Protein AF-A0A9N8YLQ2-F1 (afdb_monomer)

Secondary structure (DSSP, 8-state):
--HHHHHHSTT--TT----TT-THHHHHHHHIIIIIHHHHHHHHTT--TT-HHHHHHHHHHHHHHHHHSTTGGGSHHHHHHHHHHHHHHHHHHHT----HHHHSS-TT-HHHHHHHHHHHHHHHHHHHHHHTTTTTS-HHHHHHHHHHHIIIIIHHHHTT--TT-HHHHHHHHHHS-GGGS-HHHHHHHHHHHHT-

Radius of gyration: 21.97 Å; Cα contacts (8 Å, |Δi|>4): 158; chains: 1; bounding box: 58×31×60 Å

Mean predicted aligned error: 7.55 Å

Organism: NCBI:txid144530

InterPro domains:
  IPR012890 Intron Large complex component GCFC2-like [PTHR12214] (1-183)

Nearest PDB structures (foldseek):
  8ro1-assembly1_PX  TM=7.534E-01  e=2.253E-04  Caenorhabditis elegans
  8ro0-assembly1_PX  TM=7.273E-01  e=6.002E-03  Caenorhabditis elegans
  6xns-assembly2_F  TM=3.510E-01  e=3.509E-01  synthetic construct
  8qcb-assembly1_B  TM=2.416E-01  e=6.459E+00  Saccharomyces cerevisiae
  8qca-assembly1_B  TM=2.128E-01  e=5.368E+00  Saccharomyces cerevisiae

pLDDT: mean 84.47, std 12.08, range [47.19, 96.38]

Solvent-accessible surface area (backbone atoms only — not comparable to full-atom values): 11257 Å² total; per-residue (Å²): 133,69,63,64,55,59,59,70,52,58,88,68,58,94,85,66,79,80,58,88,84,46,67,70,78,51,43,59,14,52,44,35,60,70,48,49,43,57,52,48,34,60,47,28,75,73,59,53,67,78,37,62,69,56,45,52,51,50,50,56,50,49,56,52,46,40,76,42,29,79,54,32,78,80,25,68,69,46,47,53,33,50,46,40,41,50,53,41,54,50,52,55,59,69,66,57,75,59,65,61,76,77,61,66,77,49,83,83,44,70,69,49,54,51,52,51,52,52,52,46,53,52,50,52,48,28,54,60,41,56,61,69,40,63,89,74,47,60,68,69,60,52,29,52,54,48,43,48,46,40,64,59,43,51,48,59,67,51,72,67,69,58,102,69,41,32,62,55,30,44,53,48,61,75,69,48,62,74,92,53,42,56,70,71,56,50,54,54,39,53,37,35,42,77,71,98

Foldseek 3Di:
DLVLVVVLCPPVDPPDDPDPPDCVNCVQQVCLLVPVLVVLLVCLQVQDLLDLVSLLVNLVVLVSSLVRHPCHCVDPSNVSSLVSNLVSLVVVLVPPADPLPPLLPPPPDPVSVVVLVVQLVSLLSSLLSLVSCCVPDDLVSSLVSNQSSQPRPNLSSLVSDDPPSLVVLVSSPVRDPPVSYDPVSVVSSVCSNVPD

Structure (mmCIF, N/CA/C/O backbone):
data_AF-A0A9N8YLQ2-F1
#
_entry.id   AF-A0A9N8YLQ2-F1
#
loop_
_atom_site.group_PDB
_atom_site.id
_atom_site.type_symbol
_atom_site.label_atom_id
_atom_site.label_alt_id
_atom_site.label_comp_id
_atom_site.label_asym_id
_atom_site.label_entity_id
_atom_site.label_seq_id
_atom_site.pdbx_PDB_ins_code
_atom_site.Cartn_x
_atom_site.Cartn_y
_atom_site.Cartn_z
_atom_site.occupancy
_atom_site.B_iso_or_equiv
_atom_site.auth_seq_id
_atom_site.auth_comp_id
_atom_site.auth_asym_id
_atom_site.auth_atom_id
_atom_site.pdbx_PDB_model_num
ATOM 1 N N . MET A 1 1 ? -8.383 -16.016 9.735 1.00 77.25 1 MET A N 1
ATOM 2 C CA . MET A 1 1 ? -8.993 -16.167 11.076 1.00 77.25 1 MET A CA 1
ATOM 3 C C . MET A 1 1 ? -9.543 -14.812 11.503 1.00 77.25 1 MET A C 1
ATOM 5 O O . MET A 1 1 ? -8.787 -13.852 11.454 1.00 77.25 1 MET A O 1
ATOM 9 N N . LYS A 1 2 ? -10.832 -14.707 11.858 1.00 84.25 2 LYS A N 1
ATOM 10 C CA . LYS A 1 2 ? -11.453 -13.455 12.332 1.00 84.25 2 LYS A CA 1
ATOM 11 C C . LYS A 1 2 ? -11.382 -13.395 13.861 1.00 84.25 2 LYS A C 1
ATOM 13 O O . LYS A 1 2 ? -12.329 -13.752 14.547 1.00 84.25 2 LYS A O 1
ATOM 18 N N . TRP A 1 3 ? -10.221 -13.008 14.383 1.00 88.56 3 TRP A N 1
ATOM 19 C CA . TRP A 1 3 ? -9.928 -13.044 15.822 1.00 88.56 3 TRP A CA 1
ATOM 20 C C . TRP A 1 3 ? -10.919 -12.222 16.662 1.00 88.56 3 TRP A C 1
ATOM 22 O O . TRP A 1 3 ? -11.273 -12.641 17.756 1.00 88.56 3 TRP A O 1
ATOM 32 N N . TYR A 1 4 ? -11.406 -11.096 16.136 1.00 85.44 4 TYR A N 1
ATOM 33 C CA . TYR A 1 4 ? -12.337 -10.217 16.843 1.00 85.44 4 TYR A CA 1
ATOM 34 C C . TYR A 1 4 ? -13.704 -10.869 17.078 1.00 85.44 4 TYR A C 1
ATOM 36 O O . TYR A 1 4 ? -14.307 -10.619 18.109 1.00 85.44 4 TYR A O 1
ATOM 44 N N . GLN A 1 5 ? -14.167 -11.734 16.165 1.00 85.31 5 GLN A N 1
ATOM 45 C CA . GLN A 1 5 ? -15.414 -12.483 16.356 1.00 85.31 5 GLN A CA 1
ATOM 46 C C . GLN A 1 5 ? -15.246 -13.494 17.485 1.00 85.31 5 GLN A C 1
ATOM 48 O O . GLN A 1 5 ? -16.016 -13.494 18.426 1.00 85.31 5 GLN A O 1
ATOM 53 N N . ILE A 1 6 ? -14.147 -14.253 17.460 1.00 86.62 6 ILE A N 1
ATOM 54 C CA . ILE A 1 6 ? -13.838 -15.243 18.500 1.00 86.62 6 ILE A CA 1
ATOM 55 C C . ILE A 1 6 ? -13.751 -14.590 19.886 1.00 86.62 6 ILE A C 1
ATOM 57 O O . ILE A 1 6 ? -14.207 -15.175 20.859 1.00 86.62 6 ILE A O 1
ATOM 61 N N . LEU A 1 7 ? -13.165 -13.391 19.983 1.00 85.25 7 LEU A N 1
ATOM 62 C CA . LEU A 1 7 ? -13.114 -12.647 21.244 1.00 85.25 7 LEU A CA 1
ATOM 63 C C . LEU A 1 7 ? -14.470 -12.058 21.643 1.00 85.25 7 LEU A C 1
ATOM 65 O O . LEU A 1 7 ? -14.762 -12.017 22.829 1.00 85.25 7 LEU A O 1
ATOM 69 N N . SER A 1 8 ? -15.275 -11.608 20.680 1.00 81.62 8 SER A N 1
ATOM 70 C CA . SER A 1 8 ? -16.626 -11.098 20.941 1.00 81.62 8 SER A CA 1
ATOM 71 C C . SER A 1 8 ? -17.583 -12.197 21.402 1.00 81.62 8 SER A C 1
ATOM 73 O O . SER A 1 8 ? -18.479 -11.926 22.190 1.00 81.62 8 SER A O 1
ATOM 75 N N . ASP A 1 9 ? -17.392 -13.421 20.914 1.00 80.50 9 ASP A N 1
ATOM 76 C CA . ASP A 1 9 ? -18.214 -14.585 21.252 1.00 80.50 9 ASP A CA 1
ATOM 77 C C . ASP A 1 9 ? -17.707 -15.288 22.529 1.00 80.50 9 ASP A C 1
ATOM 79 O O . ASP A 1 9 ? -18.333 -16.216 23.042 1.00 80.50 9 ASP A O 1
ATOM 83 N N . TYR A 1 10 ? -16.549 -14.873 23.055 1.00 80.94 10 TYR A N 1
ATOM 84 C CA . TYR A 1 10 ? -15.935 -15.499 24.218 1.00 80.94 10 TYR A CA 1
ATOM 85 C C . TYR A 1 10 ? -16.754 -15.224 25.483 1.00 80.94 10 TYR A C 1
ATOM 87 O O . TYR A 1 10 ? -16.904 -14.082 25.903 1.00 80.94 10 TYR A O 1
ATOM 95 N N . GLY A 1 11 ? -17.249 -16.287 26.120 1.00 70.12 11 GLY A N 1
ATOM 96 C CA . GLY A 1 11 ? -18.059 -16.189 27.339 1.00 70.12 11 GLY A CA 1
ATOM 97 C C . GLY A 1 11 ? -19.556 -15.977 27.090 1.00 70.12 11 GLY A C 1
ATOM 98 O O . GLY A 1 11 ? -20.330 -16.039 28.043 1.00 70.12 11 GLY A O 1
ATOM 99 N N . VAL A 1 12 ? -19.984 -15.817 25.832 1.00 70.38 12 VAL A N 1
ATOM 100 C CA . VAL A 1 12 ? -21.406 -15.763 25.469 1.00 70.38 12 VAL A CA 1
ATOM 101 C C . VAL A 1 12 ? -21.974 -17.184 25.520 1.00 70.38 12 VAL A C 1
ATOM 103 O O . VAL A 1 12 ? -21.734 -18.000 24.633 1.00 70.38 12 VAL A O 1
ATOM 106 N N . THR A 1 13 ? -22.707 -17.504 26.588 1.00 61.94 13 THR A N 1
ATOM 107 C CA . THR A 1 13 ? -23.428 -18.783 26.702 1.00 61.94 13 THR A CA 1
ATOM 108 C C . THR A 1 13 ? -24.811 -18.618 26.068 1.00 61.94 13 THR A C 1
ATOM 110 O O . THR A 1 13 ? -25.469 -17.601 26.294 1.00 61.94 13 THR A O 1
ATOM 113 N N . GLU A 1 14 ? -25.238 -19.581 25.245 1.00 59.25 14 GLU A N 1
ATOM 114 C CA . GLU A 1 14 ? -26.491 -19.520 24.478 1.00 59.25 14 GLU A CA 1
ATOM 115 C C . GLU A 1 14 ? -27.679 -19.052 25.354 1.00 59.25 14 GLU A C 1
ATOM 117 O O . GLU A 1 14 ? -27.962 -19.643 26.394 1.00 59.25 14 GLU A O 1
ATOM 122 N N . MET A 1 15 ? -28.371 -17.990 24.905 1.00 52.66 15 MET A N 1
ATOM 123 C CA . MET A 1 15 ? -29.603 -17.381 25.462 1.00 52.66 15 MET A CA 1
ATOM 124 C C . MET A 1 15 ? -29.490 -16.311 26.566 1.00 52.66 15 MET A C 1
ATOM 126 O O . MET A 1 15 ? -30.533 -15.847 27.033 1.00 52.66 15 MET A O 1
ATOM 130 N N . GLN A 1 16 ? -28.308 -15.815 26.944 1.00 58.00 16 GLN A N 1
ATOM 131 C CA . GLN A 1 16 ? -28.265 -14.561 27.716 1.00 58.00 16 GLN A CA 1
ATOM 132 C C . GLN A 1 16 ? -28.588 -13.375 26.797 1.00 58.00 16 GLN A C 1
ATOM 134 O O . GLN A 1 16 ? -27.941 -13.182 25.768 1.00 58.00 16 GLN A O 1
ATOM 139 N N . GLN A 1 17 ? -29.633 -12.608 27.135 1.00 59.75 17 GLN A N 1
ATOM 140 C CA . GLN A 1 17 ? -29.915 -11.338 26.468 1.00 59.75 17 GLN A CA 1
ATOM 141 C C . GLN A 1 17 ? -28.665 -10.468 26.592 1.00 59.75 17 GLN A C 1
ATOM 143 O O . GLN A 1 17 ? -28.271 -10.130 27.703 1.00 59.75 17 GLN A O 1
ATOM 148 N N . ILE A 1 18 ? -28.031 -10.160 25.459 1.00 64.88 18 ILE A N 1
ATOM 149 C CA . ILE A 1 18 ? -26.930 -9.201 25.404 1.00 64.88 18 ILE A CA 1
ATOM 150 C C . ILE A 1 18 ? -27.489 -7.879 25.933 1.00 64.88 18 ILE A C 1
ATOM 152 O O . ILE A 1 18 ? -28.331 -7.255 25.280 1.00 64.88 18 ILE A O 1
ATOM 156 N N . ASP A 1 19 ? -27.069 -7.495 27.135 1.00 69.12 19 ASP A N 1
ATOM 157 C CA . ASP A 1 19 ? -27.426 -6.208 27.708 1.00 69.12 19 ASP A CA 1
ATOM 158 C C . ASP A 1 19 ? -26.654 -5.130 26.950 1.00 69.12 19 ASP A C 1
ATOM 160 O O . ASP A 1 19 ? -25.439 -5.028 27.064 1.00 69.12 19 ASP A O 1
ATOM 164 N N . ASN A 1 20 ? -27.348 -4.338 26.133 1.00 69.56 20 ASN A N 1
ATOM 165 C CA . ASN A 1 20 ? -26.713 -3.290 25.330 1.00 69.56 20 ASN A CA 1
ATOM 166 C C . ASN A 1 20 ? -26.084 -2.172 26.182 1.00 69.56 20 ASN A C 1
ATOM 168 O O . ASN A 1 20 ? -25.350 -1.346 25.627 1.00 69.56 20 ASN A O 1
ATOM 172 N N . ASP A 1 21 ? -26.376 -2.132 27.485 1.00 69.94 21 ASP A N 1
ATOM 173 C CA . ASP A 1 21 ? -25.750 -1.218 28.442 1.00 69.94 21 ASP A CA 1
ATOM 174 C C . ASP A 1 21 ? -24.503 -1.817 29.118 1.00 69.94 21 ASP A C 1
ATOM 176 O O . ASP A 1 21 ? -23.812 -1.119 29.862 1.00 69.94 21 ASP A O 1
ATOM 180 N N . ASP A 1 22 ? -24.158 -3.074 28.812 1.00 75.56 22 ASP A N 1
ATOM 181 C CA . ASP A 1 22 ? -22.916 -3.690 29.264 1.00 75.56 22 ASP A CA 1
ATOM 182 C C . ASP A 1 22 ? -21.703 -3.025 28.591 1.00 75.56 22 ASP A C 1
ATOM 184 O O . ASP A 1 22 ? -21.531 -2.998 27.363 1.00 75.56 22 ASP A O 1
ATOM 188 N N . ASP A 1 23 ? -20.824 -2.477 29.425 1.00 76.38 23 ASP A N 1
ATOM 189 C CA . ASP A 1 23 ? -19.597 -1.817 29.003 1.00 76.38 23 ASP A CA 1
ATOM 190 C C . ASP A 1 23 ? -18.611 -2.786 28.321 1.00 76.38 23 ASP A C 1
ATOM 192 O O . ASP A 1 23 ? -17.770 -2.337 27.520 1.00 76.38 23 ASP A O 1
ATOM 196 N N . ASP A 1 24 ? -18.740 -4.094 28.575 1.00 77.69 24 ASP A N 1
ATOM 197 C CA . ASP A 1 24 ? -17.907 -5.144 27.983 1.00 77.69 24 ASP A CA 1
ATOM 198 C C . ASP A 1 24 ? -18.107 -5.256 26.464 1.00 77.69 24 ASP A C 1
ATOM 200 O O . ASP A 1 24 ? -17.140 -5.478 25.728 1.00 77.69 24 ASP A O 1
ATOM 204 N N . ILE A 1 25 ? -19.300 -4.940 25.944 1.00 77.00 25 ILE A N 1
ATOM 205 C CA . ILE A 1 25 ? -19.571 -4.896 24.491 1.00 77.00 25 ILE A CA 1
ATOM 206 C C . ILE A 1 25 ? -18.671 -3.863 23.799 1.00 77.00 25 ILE A C 1
ATOM 208 O O . ILE A 1 25 ? -18.229 -4.036 22.659 1.00 77.00 25 ILE A O 1
ATOM 212 N N . ARG A 1 26 ? -18.352 -2.768 24.498 1.00 80.50 26 ARG A N 1
ATOM 213 C CA . ARG A 1 26 ? -17.495 -1.690 23.982 1.00 80.50 26 ARG A CA 1
ATOM 214 C C . ARG A 1 26 ? -16.014 -1.935 24.267 1.00 80.50 26 ARG A C 1
ATOM 216 O O . ARG A 1 26 ? -15.173 -1.223 23.709 1.00 80.50 26 ARG A O 1
ATOM 223 N N . LEU A 1 27 ? -15.670 -2.900 25.122 1.00 85.38 27 LEU A N 1
ATOM 224 C CA . LEU A 1 27 ? -14.295 -3.156 25.549 1.00 85.38 27 LEU A CA 1
ATOM 225 C C . LEU A 1 27 ? -13.395 -3.526 24.368 1.00 85.38 27 LEU A C 1
ATOM 227 O O . LEU A 1 27 ? -12.315 -2.951 24.226 1.00 85.38 27 LEU A O 1
ATOM 231 N N . LEU A 1 28 ? -13.848 -4.427 23.491 1.00 87.31 28 LEU A N 1
ATOM 232 C CA . LEU A 1 28 ? -13.064 -4.885 22.341 1.00 87.31 28 LEU A CA 1
ATOM 233 C C . LEU A 1 28 ? -12.686 -3.725 21.410 1.00 87.31 28 LEU A C 1
ATOM 235 O O . LEU A 1 28 ? -11.511 -3.552 21.083 1.00 87.31 28 LEU A O 1
ATOM 239 N N . GLY A 1 29 ? -13.654 -2.879 21.054 1.00 87.44 29 GLY A N 1
ATOM 240 C CA . GLY A 1 29 ? -13.398 -1.704 20.222 1.00 87.44 29 GLY A CA 1
ATOM 241 C C . GLY A 1 29 ? -12.510 -0.667 20.917 1.00 87.44 29 GLY A C 1
ATOM 242 O O . GLY A 1 29 ? -11.559 -0.169 20.311 1.00 87.44 29 GLY A O 1
ATOM 243 N N . LYS A 1 30 ? -12.699 -0.433 22.228 1.00 88.00 30 LYS A N 1
ATOM 244 C CA . LYS A 1 30 ? -11.799 0.415 23.037 1.00 88.00 30 LYS A CA 1
ATOM 245 C C . LYS A 1 30 ? -10.359 -0.129 23.046 1.00 88.00 30 LYS A C 1
ATOM 247 O O . LYS A 1 30 ? -9.419 0.667 22.980 1.00 88.00 30 LYS A O 1
ATOM 252 N N . LEU A 1 31 ? -10.163 -1.448 23.130 1.00 89.56 31 LEU A N 1
ATOM 253 C CA . LEU A 1 31 ? -8.844 -2.099 23.099 1.00 89.56 31 LEU A CA 1
ATOM 254 C C . LEU A 1 31 ? -8.187 -1.984 21.721 1.00 89.56 31 LEU A C 1
ATOM 256 O O . LEU A 1 31 ? -7.002 -1.648 21.634 1.00 89.56 31 LEU A O 1
ATOM 260 N N . VAL A 1 32 ? -8.950 -2.209 20.649 1.00 91.06 32 VAL A N 1
ATOM 261 C CA . VAL A 1 32 ? -8.485 -2.000 19.271 1.00 91.06 32 VAL A CA 1
ATOM 262 C C . VAL A 1 32 ? -7.980 -0.571 19.113 1.00 91.06 32 VAL A C 1
ATOM 264 O O . VAL A 1 32 ? -6.830 -0.353 18.722 1.00 91.06 32 VAL A O 1
ATOM 267 N N . ASP A 1 33 ? -8.797 0.393 19.524 1.00 89.31 33 ASP A N 1
ATOM 268 C CA . ASP A 1 33 ? -8.506 1.807 19.351 1.00 89.31 33 ASP A CA 1
ATOM 269 C C . ASP A 1 33 ? -7.324 2.275 20.200 1.00 89.31 33 ASP A C 1
ATOM 271 O O . ASP A 1 33 ? -6.548 3.126 19.759 1.00 89.31 33 ASP A O 1
ATOM 275 N N . LYS A 1 34 ? -7.204 1.806 21.449 1.00 89.88 34 LYS A N 1
ATOM 276 C CA . LYS A 1 34 ? -6.186 2.285 22.406 1.00 89.88 34 LYS A CA 1
ATOM 277 C C . LYS A 1 34 ? -4.874 1.508 22.354 1.00 89.88 34 LYS A C 1
ATOM 279 O O . LYS A 1 34 ? -3.862 2.055 22.779 1.00 89.88 34 LYS A O 1
ATOM 284 N N . ILE A 1 35 ? -4.876 0.266 21.873 1.00 91.69 35 ILE A N 1
ATOM 285 C CA . ILE A 1 35 ? -3.705 -0.619 21.945 1.00 91.69 35 ILE A CA 1
ATOM 286 C C . ILE A 1 35 ? -3.282 -1.090 20.558 1.00 91.69 35 ILE A C 1
ATOM 288 O O . ILE A 1 35 ? -2.120 -0.923 20.180 1.00 91.69 35 ILE A O 1
ATOM 292 N N . ILE A 1 36 ? -4.207 -1.672 19.790 1.00 92.31 36 ILE A N 1
ATOM 293 C CA . ILE A 1 36 ? -3.868 -2.302 18.508 1.00 92.31 36 ILE A CA 1
ATOM 294 C C . ILE A 1 36 ? -3.486 -1.242 17.476 1.00 92.31 36 ILE A C 1
ATOM 296 O O . ILE A 1 36 ? -2.419 -1.356 16.872 1.00 92.31 36 ILE A O 1
ATOM 300 N N . ILE A 1 37 ? -4.300 -0.193 17.320 1.00 92.88 37 ILE A N 1
ATOM 301 C CA . ILE A 1 37 ? -4.038 0.887 16.361 1.00 92.88 37 ILE A CA 1
ATOM 302 C C . ILE A 1 37 ? -2.667 1.543 16.613 1.00 92.88 37 ILE A C 1
ATOM 304 O O . ILE A 1 37 ? -1.843 1.511 15.698 1.00 92.88 37 ILE A O 1
ATOM 308 N N . PRO A 1 38 ? -2.330 2.041 17.824 1.00 92.19 38 PRO A N 1
ATOM 309 C CA . PRO A 1 38 ? -1.016 2.646 18.065 1.00 92.19 38 PRO A CA 1
ATOM 310 C C . PRO A 1 38 ? 0.159 1.701 17.788 1.00 92.19 38 PRO A C 1
ATOM 312 O O . PRO A 1 38 ? 1.197 2.114 17.262 1.00 92.19 38 PRO A O 1
ATOM 315 N N . LYS A 1 39 ? 0.005 0.410 18.110 1.00 93.38 39 LYS A N 1
ATOM 316 C CA . LYS A 1 39 ? 1.036 -0.597 17.841 1.00 93.38 39 LYS A CA 1
ATOM 317 C C . LYS A 1 39 ? 1.226 -0.815 16.340 1.00 93.38 39 LYS A C 1
ATOM 319 O O . LYS A 1 39 ? 2.368 -0.885 15.887 1.00 93.38 39 LYS A O 1
ATOM 324 N N . LEU A 1 40 ? 0.139 -0.877 15.572 1.00 93.38 40 LEU A N 1
ATOM 325 C CA . LEU A 1 40 ? 0.196 -0.992 14.115 1.00 93.38 40 LEU A CA 1
ATOM 326 C C . LEU A 1 40 ? 0.788 0.260 13.461 1.00 93.38 40 LEU A C 1
ATOM 328 O O . LEU A 1 40 ? 1.629 0.111 12.576 1.00 93.38 40 LEU A O 1
ATOM 332 N N . SER A 1 41 ? 0.456 1.465 13.935 1.00 93.00 41 SER A N 1
ATOM 333 C CA . SER A 1 41 ? 1.070 2.707 13.442 1.00 93.00 41 SER A CA 1
ATOM 334 C C . SER A 1 41 ? 2.587 2.684 13.619 1.00 93.00 41 SER A C 1
ATOM 336 O O . SER A 1 41 ? 3.333 3.008 12.699 1.00 93.00 41 SER A O 1
ATOM 338 N N . ARG A 1 42 ? 3.086 2.195 14.764 1.00 92.31 42 ARG A N 1
ATOM 339 C CA . ARG A 1 42 ? 4.532 2.007 14.967 1.00 92.31 42 ARG A CA 1
ATOM 340 C C . ARG A 1 42 ? 5.120 0.943 14.034 1.00 92.31 42 ARG A C 1
ATOM 342 O O . ARG A 1 42 ? 6.257 1.087 13.587 1.00 92.31 42 ARG A O 1
ATOM 349 N N . MET A 1 43 ? 4.371 -0.121 13.741 1.00 92.06 43 MET A N 1
ATOM 350 C CA . MET A 1 43 ? 4.797 -1.161 12.800 1.00 92.06 43 MET A CA 1
ATOM 351 C C . MET A 1 43 ? 4.832 -0.677 11.346 1.00 92.06 43 MET A C 1
ATOM 353 O O . MET A 1 43 ? 5.609 -1.223 10.562 1.00 92.06 43 MET A O 1
ATOM 357 N N . ALA A 1 44 ? 4.072 0.363 10.987 1.00 92.75 44 ALA A N 1
ATOM 358 C CA . ALA A 1 44 ? 4.137 0.964 9.657 1.00 92.75 44 ALA A CA 1
ATOM 359 C C . ALA A 1 44 ? 5.579 1.363 9.296 1.00 92.75 44 ALA A C 1
ATOM 361 O O . ALA A 1 44 ? 6.047 1.061 8.203 1.00 92.75 44 ALA A O 1
ATOM 362 N N . ASN A 1 45 ? 6.346 1.898 10.251 1.00 89.44 45 ASN A N 1
ATOM 363 C CA . ASN A 1 45 ? 7.737 2.317 10.034 1.00 89.44 45 ASN A CA 1
ATOM 364 C C . ASN A 1 45 ? 8.695 1.181 9.641 1.00 89.44 45 ASN A C 1
ATOM 366 O O . ASN A 1 45 ? 9.696 1.426 8.969 1.00 89.44 45 ASN A O 1
ATOM 370 N N . ILE A 1 46 ? 8.408 -0.059 10.043 1.00 92.44 46 ILE A N 1
ATOM 371 C CA . ILE A 1 46 ? 9.243 -1.231 9.734 1.00 92.44 46 ILE A CA 1
ATOM 372 C C . ILE A 1 46 ? 8.694 -2.060 8.569 1.00 92.44 46 ILE A C 1
ATOM 374 O O . ILE A 1 46 ? 9.310 -3.055 8.182 1.00 92.44 46 ILE A O 1
ATOM 378 N N . LEU A 1 47 ? 7.556 -1.661 7.991 1.00 93.62 47 LEU A N 1
ATOM 379 C CA . LEU A 1 47 ? 6.980 -2.330 6.832 1.00 93.62 47 LEU A CA 1
ATOM 380 C C . LEU A 1 47 ? 7.984 -2.318 5.674 1.00 93.62 47 LEU A C 1
ATOM 382 O O . LEU A 1 47 ? 8.593 -1.283 5.374 1.00 93.62 47 LEU A O 1
ATOM 386 N N . ASN A 1 48 ? 8.133 -3.463 5.009 1.00 93.75 48 ASN A N 1
ATOM 387 C CA . ASN A 1 48 ? 8.882 -3.600 3.767 1.00 93.75 48 ASN A CA 1
ATOM 388 C C . ASN A 1 48 ? 7.918 -3.683 2.566 1.00 93.75 48 ASN A C 1
ATOM 390 O O . ASN A 1 48 ? 7.382 -4.765 2.295 1.00 93.75 48 ASN A O 1
ATOM 394 N N . PRO A 1 49 ? 7.759 -2.599 1.779 1.00 93.69 49 PRO A N 1
ATOM 395 C CA . PRO A 1 49 ? 6.836 -2.577 0.643 1.00 93.69 49 PRO A CA 1
ATOM 396 C C . PRO A 1 49 ? 7.212 -3.523 -0.508 1.00 93.69 49 PRO A C 1
ATOM 398 O O . PRO A 1 49 ? 6.368 -3.871 -1.331 1.00 93.69 49 PRO A O 1
ATOM 401 N N . PHE A 1 50 ? 8.455 -4.018 -0.560 1.00 93.19 50 PHE A N 1
ATOM 402 C CA . PHE A 1 50 ? 8.889 -5.010 -1.555 1.00 93.19 50 PHE A CA 1
ATOM 403 C C . PHE A 1 50 ? 8.470 -6.451 -1.194 1.00 93.19 50 PHE A C 1
ATOM 405 O O . PHE A 1 50 ? 8.559 -7.370 -2.023 1.00 93.19 50 PHE A O 1
ATOM 412 N N . SER A 1 51 ? 8.007 -6.680 0.039 1.00 95.75 51 SER A N 1
ATOM 413 C CA . SER A 1 51 ? 7.535 -7.984 0.503 1.00 95.75 51 SER A CA 1
ATOM 414 C C . SER A 1 51 ? 6.028 -8.120 0.310 1.00 95.75 51 SER A C 1
ATOM 416 O O . SER A 1 51 ? 5.238 -7.616 1.102 1.00 95.75 51 SER A O 1
ATOM 418 N N . SER A 1 52 ? 5.611 -8.879 -0.707 1.00 95.19 52 SER A N 1
ATOM 419 C CA . SER A 1 52 ? 4.186 -9.142 -0.960 1.00 95.19 52 SER A CA 1
ATOM 420 C C . SER A 1 52 ? 3.499 -9.844 0.212 1.00 95.19 52 SER A C 1
ATOM 422 O O . SER A 1 52 ? 2.322 -9.606 0.452 1.00 95.19 52 SER A O 1
ATOM 424 N N . LYS A 1 53 ? 4.228 -10.674 0.975 1.00 95.75 53 LYS A N 1
ATOM 425 C CA . LYS A 1 53 ? 3.698 -11.308 2.191 1.00 95.75 53 LYS A CA 1
ATOM 426 C C . LYS A 1 53 ? 3.358 -10.263 3.252 1.00 95.75 53 LYS A C 1
ATOM 428 O O . LYS A 1 53 ? 2.276 -10.322 3.818 1.00 95.75 53 LYS 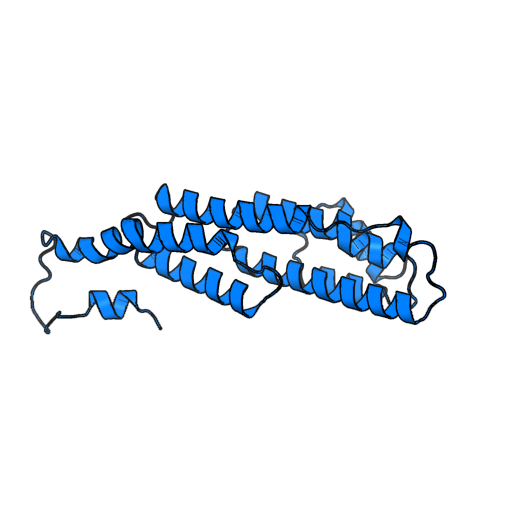A O 1
ATOM 433 N N . GLN A 1 54 ? 4.266 -9.316 3.503 1.00 95.19 54 GLN A N 1
ATOM 434 C CA . GLN A 1 54 ? 4.012 -8.258 4.482 1.00 95.19 54 GLN A CA 1
ATOM 435 C C . GLN A 1 54 ? 2.895 -7.328 4.011 1.00 95.19 54 GLN A C 1
ATOM 437 O O . GLN A 1 54 ? 1.992 -7.056 4.783 1.00 95.19 54 GLN A O 1
ATOM 442 N N . MET A 1 55 ? 2.904 -6.918 2.740 1.00 96.00 55 MET A N 1
ATOM 443 C CA . MET A 1 55 ? 1.882 -6.022 2.189 1.00 96.00 55 MET A CA 1
ATOM 444 C C . MET A 1 55 ? 0.475 -6.623 2.269 1.00 96.00 55 MET A C 1
ATOM 446 O O . MET A 1 55 ? -0.432 -5.952 2.748 1.00 96.00 55 MET A O 1
ATOM 450 N N . LYS A 1 56 ? 0.299 -7.895 1.881 1.00 95.69 56 LYS A N 1
ATOM 451 C CA . LYS A 1 56 ? -0.991 -8.595 2.012 1.00 95.69 56 LYS A CA 1
ATOM 452 C C . LYS A 1 56 ? -1.426 -8.719 3.470 1.00 95.69 56 LYS A C 1
ATOM 454 O O . LYS A 1 56 ? -2.543 -8.346 3.798 1.00 95.69 56 LYS A O 1
ATOM 459 N N . ALA A 1 57 ? -0.521 -9.168 4.343 1.00 94.19 57 ALA A N 1
ATOM 460 C CA . ALA A 1 57 ? -0.819 -9.303 5.765 1.00 94.19 57 ALA A CA 1
ATOM 461 C C . ALA A 1 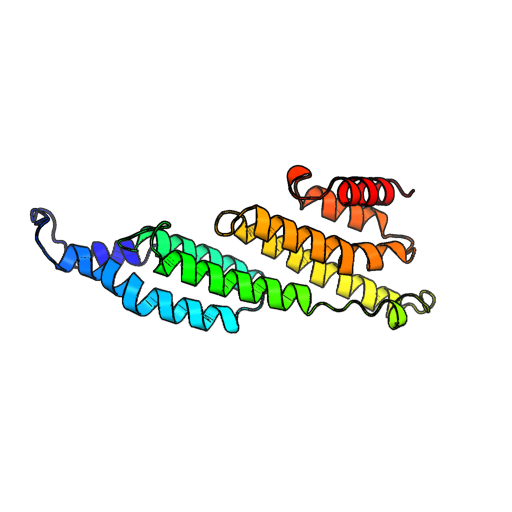57 ? -1.202 -7.958 6.403 1.00 94.19 57 ALA A C 1
ATOM 463 O O . ALA A 1 57 ? -2.112 -7.911 7.219 1.00 94.19 57 ALA A O 1
ATOM 464 N N . SER A 1 58 ? -0.548 -6.857 6.025 1.00 94.44 58 SER A N 1
ATOM 465 C CA . SER A 1 58 ? -0.891 -5.522 6.518 1.00 94.44 58 SER A CA 1
ATOM 466 C C . SER A 1 58 ? -2.281 -5.079 6.076 1.00 94.44 58 SER A C 1
ATOM 468 O O . SER A 1 58 ? -3.039 -4.617 6.921 1.00 94.44 58 SER A O 1
ATOM 470 N N . VAL A 1 59 ? -2.637 -5.258 4.799 1.00 94.75 59 VAL A N 1
ATOM 471 C CA . VAL A 1 59 ? -3.985 -4.934 4.299 1.00 94.75 59 VAL A CA 1
ATOM 472 C C . VAL A 1 59 ? -5.042 -5.747 5.053 1.00 94.75 59 VAL A C 1
ATOM 474 O O . VAL A 1 59 ? -5.968 -5.171 5.615 1.00 94.75 59 VAL A O 1
ATOM 477 N N . GLU A 1 60 ? -4.845 -7.063 5.170 1.00 93.50 60 GLU A N 1
ATOM 478 C CA . GLU A 1 60 ? -5.763 -7.957 5.890 1.00 93.50 60 GLU A CA 1
ATOM 479 C C . GLU A 1 60 ? -5.917 -7.584 7.373 1.00 93.50 60 GLU A C 1
ATOM 481 O O . GLU A 1 60 ? -7.020 -7.635 7.918 1.00 93.50 60 GLU A O 1
ATOM 486 N N . LEU A 1 61 ? -4.823 -7.208 8.044 1.00 92.50 61 LEU A N 1
ATOM 487 C CA . LEU A 1 61 ? -4.856 -6.779 9.443 1.00 92.50 61 LEU A CA 1
ATOM 488 C C . LEU A 1 61 ? -5.608 -5.458 9.611 1.00 92.50 61 LEU A C 1
ATOM 490 O O . LEU A 1 61 ? -6.395 -5.328 10.547 1.00 92.50 61 LEU A O 1
ATOM 494 N N . ILE A 1 62 ? -5.392 -4.494 8.716 1.00 93.00 62 ILE A N 1
ATOM 495 C CA . ILE A 1 62 ? -6.086 -3.203 8.758 1.00 93.00 62 ILE A CA 1
ATOM 496 C C . ILE A 1 62 ? -7.582 -3.400 8.499 1.00 93.00 62 ILE A C 1
ATOM 498 O O . ILE A 1 62 ? -8.390 -2.851 9.243 1.00 93.00 62 ILE A O 1
ATOM 502 N N . ASP A 1 63 ? -7.966 -4.238 7.533 1.00 91.50 63 ASP A N 1
ATOM 503 C CA . ASP A 1 63 ? -9.374 -4.572 7.284 1.00 91.50 63 ASP A CA 1
ATOM 504 C C . ASP A 1 63 ? -10.043 -5.193 8.523 1.00 91.50 63 ASP A C 1
ATOM 506 O O . ASP A 1 63 ? -11.176 -4.855 8.865 1.00 91.50 63 ASP A O 1
ATOM 510 N N . GLN A 1 64 ? -9.341 -6.058 9.260 1.00 90.88 64 GLN A N 1
ATOM 511 C CA . GLN A 1 64 ? -9.861 -6.617 10.515 1.00 90.88 64 GLN A CA 1
ATOM 512 C C . GLN A 1 64 ? -9.982 -5.567 11.627 1.00 90.88 64 GLN A C 1
ATOM 514 O O . GLN A 1 64 ? -10.925 -5.615 12.417 1.00 90.88 64 GLN A O 1
ATOM 519 N N . VAL A 1 65 ? -9.053 -4.611 11.691 1.00 90.44 65 VAL A N 1
ATOM 520 C CA . VAL A 1 65 ? -9.109 -3.488 12.639 1.00 90.44 65 VAL A CA 1
ATOM 521 C C . VAL A 1 65 ? -10.298 -2.580 12.344 1.00 90.44 65 VAL A C 1
ATOM 523 O O . VAL A 1 65 ? -10.999 -2.198 13.274 1.00 90.44 65 VAL A O 1
ATOM 526 N N . VAL A 1 66 ? -10.593 -2.303 11.069 1.00 88.38 66 VAL A N 1
ATOM 527 C CA .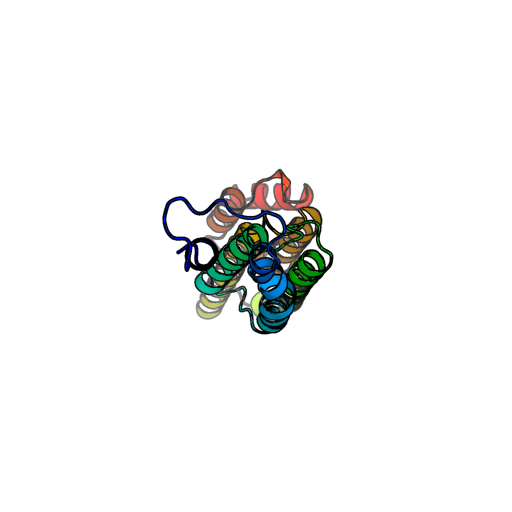 VAL A 1 66 ? -11.791 -1.539 10.673 1.00 88.38 66 VAL A CA 1
ATOM 528 C C . VAL A 1 66 ? -13.064 -2.197 11.195 1.00 88.38 66 VAL A C 1
ATOM 530 O O . VAL A 1 66 ? -13.941 -1.504 11.698 1.00 88.38 66 VAL A O 1
ATOM 533 N N . LEU A 1 67 ? -13.161 -3.523 11.077 1.00 86.00 67 LEU A N 1
ATOM 534 C CA . LEU A 1 67 ? -14.347 -4.280 11.484 1.00 86.00 67 LEU A CA 1
ATOM 535 C C . LEU A 1 67 ? -14.498 -4.423 13.006 1.00 86.00 67 LEU A C 1
ATOM 537 O O . LEU A 1 67 ? -15.587 -4.742 13.467 1.00 86.00 67 LEU A O 1
ATOM 541 N N . SER A 1 68 ? -13.423 -4.228 13.772 1.00 83.44 68 SER A N 1
ATOM 542 C CA . SER A 1 68 ? -13.407 -4.417 15.232 1.00 83.44 68 SER A CA 1
ATOM 543 C C . SER A 1 68 ? -13.295 -3.120 16.038 1.00 83.44 68 SER A C 1
ATOM 545 O O . SER A 1 68 ? -13.499 -3.142 17.249 1.00 83.44 68 SER A O 1
ATOM 547 N N . SER A 1 69 ? -12.979 -1.993 15.397 1.00 82.94 69 SER A N 1
ATOM 548 C CA . SER A 1 69 ? -12.913 -0.669 16.026 1.00 82.94 69 SER A CA 1
ATOM 549 C C . SER A 1 69 ? -14.308 -0.106 16.314 1.00 82.94 69 SER A C 1
ATOM 551 O O . SER A 1 69 ? -15.225 -0.251 15.507 1.00 82.94 69 SER A O 1
ATOM 553 N N . SER A 1 70 ? -14.454 0.622 17.427 1.00 74.19 70 SER A N 1
ATOM 554 C CA . SER A 1 70 ? -15.712 1.289 17.794 1.00 74.19 70 SER A CA 1
ATOM 555 C C . SER A 1 70 ? -16.110 2.418 16.836 1.00 74.19 70 SER A C 1
ATOM 557 O O . SER A 1 70 ? -17.290 2.743 16.745 1.00 74.19 70 SER A O 1
ATOM 559 N N . GLY A 1 71 ? -15.146 3.039 16.145 1.00 74.81 71 GLY A N 1
ATOM 560 C CA . GLY A 1 71 ? -15.387 4.178 15.250 1.00 74.81 71 GLY A CA 1
ATOM 561 C C . GLY A 1 71 ? -15.161 3.885 13.764 1.00 74.81 71 GLY A C 1
ATOM 562 O O . GLY A 1 71 ? -15.244 4.803 12.946 1.00 74.81 71 GLY A O 1
ATOM 563 N N . GLY A 1 72 ? -14.842 2.635 13.410 1.00 80.38 72 GLY A N 1
ATOM 564 C CA . GLY A 1 72 ? -14.626 2.203 12.029 1.00 80.38 72 GLY A CA 1
ATOM 565 C C . GLY A 1 72 ? -13.635 3.081 11.249 1.00 80.38 72 GLY A C 1
ATOM 566 O O . GLY A 1 72 ? -12.648 3.585 11.795 1.00 80.38 72 GLY A O 1
ATOM 567 N N . LYS A 1 73 ? -13.917 3.274 9.951 1.00 79.50 73 LYS A N 1
ATOM 568 C CA . LYS A 1 73 ? -13.062 4.046 9.027 1.00 79.50 73 LYS A CA 1
ATOM 569 C C . LYS A 1 73 ? -13.064 5.557 9.286 1.00 79.50 73 LYS A C 1
ATOM 571 O O . LYS A 1 73 ? -12.108 6.234 8.916 1.00 79.50 73 LYS A O 1
ATOM 576 N N . ASP A 1 74 ? -14.108 6.088 9.916 1.00 79.81 74 ASP A N 1
ATOM 577 C CA . ASP A 1 74 ? -14.259 7.534 10.113 1.00 79.81 74 ASP A CA 1
ATOM 578 C C . ASP A 1 74 ? -13.547 8.056 11.360 1.00 79.81 74 ASP A C 1
ATOM 580 O O . ASP A 1 74 ? -13.315 9.266 11.480 1.00 79.81 74 ASP A O 1
ATOM 584 N N . SER A 1 75 ? -13.145 7.149 12.256 1.00 86.75 75 SER A N 1
ATOM 585 C CA . SER A 1 75 ? -12.399 7.495 13.459 1.00 86.75 75 SER A CA 1
ATOM 586 C C . SER A 1 75 ? -11.076 8.189 13.126 1.00 86.75 75 SER A C 1
ATOM 588 O O . SER A 1 75 ? -10.323 7.769 12.243 1.00 86.75 75 SER A O 1
ATOM 590 N N . GLN A 1 76 ? -10.751 9.242 13.884 1.00 87.88 76 GLN A N 1
ATOM 591 C CA . GLN A 1 76 ? -9.480 9.954 13.722 1.00 87.88 76 GLN A CA 1
ATOM 592 C C . GLN A 1 76 ? -8.284 9.005 13.872 1.00 87.88 76 GLN A C 1
ATOM 594 O O . GLN A 1 76 ? -7.342 9.064 13.096 1.00 87.88 76 GLN A O 1
ATOM 599 N N . ARG A 1 77 ? -8.374 8.047 14.801 1.00 87.31 77 ARG A N 1
ATOM 600 C CA . ARG A 1 77 ? -7.323 7.051 15.048 1.00 87.31 77 ARG A CA 1
ATOM 601 C C . ARG A 1 77 ? -7.062 6.161 13.839 1.00 87.31 77 ARG A C 1
ATOM 603 O O . ARG A 1 77 ? -5.911 5.842 13.552 1.00 87.31 77 ARG A O 1
ATOM 610 N N . PHE A 1 78 ? -8.116 5.757 13.133 1.00 89.12 78 PHE A N 1
ATOM 611 C CA . PHE A 1 78 ? -7.968 4.994 11.902 1.00 89.12 78 PHE A CA 1
ATOM 612 C C . PHE A 1 78 ? -7.348 5.843 10.789 1.00 89.12 78 PHE A C 1
ATOM 614 O O . PHE A 1 78 ? -6.452 5.378 10.088 1.00 89.12 78 PHE A O 1
ATOM 621 N N . LYS A 1 79 ? -7.759 7.107 10.659 1.00 90.50 79 LYS A N 1
ATOM 622 C CA . LYS A 1 79 ? -7.154 8.039 9.695 1.00 90.50 79 LYS A CA 1
ATOM 623 C C . LYS A 1 79 ? -5.661 8.244 9.972 1.00 90.50 79 LYS A C 1
ATOM 625 O O . LYS A 1 79 ? -4.862 8.145 9.045 1.00 90.50 79 LYS A O 1
ATOM 630 N N . ASP A 1 80 ? -5.273 8.407 11.235 1.00 91.56 80 ASP A N 1
ATOM 631 C CA . ASP A 1 80 ? -3.870 8.534 11.655 1.00 91.56 80 ASP A CA 1
ATOM 632 C C . ASP A 1 80 ? -3.062 7.252 11.360 1.00 91.56 80 ASP A C 1
ATOM 634 O O . ASP A 1 80 ? -1.897 7.307 10.945 1.00 91.56 80 ASP A O 1
ATOM 638 N N . LEU A 1 81 ? -3.683 6.077 11.528 1.00 93.38 81 LEU A N 1
ATOM 639 C CA . LEU A 1 81 ? -3.098 4.788 11.149 1.00 93.38 81 LEU A CA 1
ATOM 640 C C . LEU A 1 81 ? -2.819 4.728 9.645 1.00 93.38 81 LEU A C 1
ATOM 642 O O . LEU A 1 81 ? -1.695 4.422 9.243 1.00 93.38 81 LEU A O 1
ATOM 646 N N . ILE A 1 82 ? -3.820 5.038 8.815 1.00 93.94 82 ILE A N 1
ATOM 647 C CA . ILE A 1 82 ? -3.666 5.056 7.356 1.00 93.94 82 ILE A CA 1
ATOM 648 C C . ILE A 1 82 ? -2.625 6.094 6.930 1.00 93.94 82 ILE A C 1
ATOM 650 O O . ILE A 1 82 ? -1.799 5.788 6.068 1.00 93.94 82 ILE A O 1
ATOM 654 N N . SER A 1 83 ? -2.590 7.268 7.567 1.00 93.56 83 SER A N 1
ATOM 655 C CA . SER A 1 83 ? -1.553 8.279 7.326 1.00 93.56 83 SER A CA 1
ATOM 656 C C . SER A 1 83 ? -0.157 7.709 7.571 1.00 93.56 83 SER A C 1
ATOM 658 O O . SER A 1 83 ? 0.690 7.790 6.692 1.00 93.56 83 SER A O 1
ATOM 660 N N . SER A 1 84 ? 0.059 7.010 8.690 1.00 94.31 84 SER A N 1
ATOM 661 C CA . SER A 1 84 ? 1.365 6.413 9.023 1.00 94.31 84 SER A CA 1
ATOM 662 C C . SER A 1 84 ? 1.857 5.424 7.953 1.00 94.31 84 SER A C 1
ATOM 664 O O . SER A 1 84 ? 3.041 5.393 7.605 1.00 94.31 84 SER A O 1
ATOM 666 N N . PHE A 1 85 ? 0.954 4.609 7.395 1.00 95.19 85 PHE A N 1
ATOM 667 C CA . PHE A 1 85 ? 1.290 3.713 6.283 1.00 95.19 85 PHE A CA 1
ATOM 668 C C . PHE A 1 85 ? 1.508 4.466 4.970 1.00 95.19 85 PHE A C 1
ATOM 670 O O . PHE A 1 85 ? 2.428 4.133 4.221 1.00 95.19 85 PHE A O 1
ATOM 677 N N . THR A 1 86 ? 0.703 5.491 4.703 1.00 94.75 86 THR A N 1
ATOM 678 C CA . THR A 1 86 ? 0.844 6.356 3.526 1.00 94.75 86 THR A CA 1
ATOM 679 C C . THR A 1 86 ? 2.204 7.045 3.519 1.00 94.75 86 THR A C 1
ATOM 681 O O . THR A 1 86 ? 2.906 6.999 2.508 1.00 94.75 86 THR A O 1
ATOM 684 N N . ASP A 1 87 ? 2.622 7.601 4.655 1.00 94.44 87 ASP A N 1
ATOM 685 C CA . ASP A 1 87 ? 3.913 8.267 4.832 1.00 94.44 87 ASP A CA 1
ATOM 686 C C . ASP A 1 87 ? 5.067 7.293 4.601 1.00 94.44 87 ASP A C 1
ATOM 688 O O . ASP A 1 87 ? 6.021 7.601 3.883 1.00 94.44 87 ASP A O 1
ATOM 692 N N . ARG A 1 88 ? 4.954 6.065 5.127 1.00 94.56 88 ARG A N 1
ATOM 693 C CA . ARG A 1 88 ? 5.940 5.009 4.875 1.00 94.56 88 ARG A CA 1
ATOM 694 C C . ARG A 1 88 ? 6.053 4.673 3.391 1.00 94.56 88 ARG A C 1
ATOM 696 O O . ARG A 1 88 ? 7.168 4.585 2.875 1.00 94.56 88 ARG A O 1
ATOM 703 N N . LEU A 1 89 ? 4.930 4.428 2.717 1.00 95.00 89 LEU A N 1
ATOM 704 C CA . LEU A 1 89 ? 4.922 4.072 1.295 1.00 95.00 89 LEU A CA 1
ATOM 705 C C . LEU A 1 89 ? 5.494 5.212 0.450 1.00 95.00 89 LEU A C 1
ATOM 707 O O . LEU A 1 89 ? 6.340 4.967 -0.407 1.00 95.00 89 LEU A O 1
ATOM 711 N N . THR A 1 90 ? 5.110 6.447 0.764 1.00 93.88 90 THR A N 1
ATOM 712 C CA . THR A 1 90 ? 5.605 7.663 0.111 1.00 93.88 90 THR A CA 1
ATOM 713 C C . THR A 1 90 ? 7.104 7.838 0.311 1.00 93.88 90 THR A C 1
ATOM 715 O O . THR A 1 90 ? 7.831 8.051 -0.655 1.00 93.88 90 THR A O 1
ATOM 718 N N . SER A 1 91 ? 7.598 7.674 1.539 1.00 93.06 91 SER A N 1
ATOM 719 C CA . SER A 1 91 ? 9.029 7.731 1.853 1.00 93.06 91 SER A CA 1
ATOM 720 C C . SER A 1 91 ? 9.827 6.696 1.058 1.00 93.06 91 SER A C 1
ATOM 722 O O . SER A 1 91 ? 10.860 7.029 0.480 1.00 93.06 91 SER A O 1
ATOM 724 N N . ILE A 1 92 ? 9.327 5.460 0.964 1.00 91.75 92 ILE A N 1
ATOM 725 C CA . ILE A 1 92 ? 9.997 4.403 0.203 1.00 91.75 92 ILE A CA 1
ATOM 726 C C . ILE A 1 92 ? 9.989 4.715 -1.292 1.00 91.75 92 ILE A C 1
ATOM 728 O O . ILE A 1 92 ? 11.048 4.625 -1.904 1.00 91.75 92 ILE A O 1
ATOM 732 N N . VAL A 1 93 ? 8.856 5.119 -1.874 1.00 91.75 93 VAL A N 1
ATOM 733 C CA . VAL A 1 93 ? 8.788 5.487 -3.300 1.00 91.75 93 VAL A CA 1
ATOM 734 C C . VAL A 1 93 ? 9.714 6.666 -3.614 1.00 91.75 93 VAL A C 1
ATOM 736 O O . VAL A 1 93 ? 10.461 6.599 -4.584 1.00 91.75 93 VAL A O 1
ATOM 739 N N . ASN A 1 94 ? 9.753 7.689 -2.758 1.00 90.12 94 ASN A N 1
ATOM 740 C CA . ASN A 1 94 ? 10.646 8.840 -2.921 1.00 90.12 94 ASN A CA 1
ATOM 741 C C . ASN A 1 94 ? 12.130 8.485 -2.767 1.00 90.12 94 ASN A C 1
ATOM 743 O O . ASN A 1 94 ? 12.964 9.100 -3.420 1.00 90.12 94 ASN A O 1
ATOM 747 N N . SER A 1 95 ? 12.464 7.496 -1.933 1.00 87.94 95 SER A N 1
ATOM 748 C CA . SER A 1 95 ? 13.844 7.016 -1.768 1.00 87.94 95 SER A CA 1
ATOM 749 C C . SER A 1 95 ? 14.360 6.193 -2.952 1.00 87.94 95 SER A C 1
ATOM 751 O O . SER A 1 95 ? 15.543 5.857 -2.998 1.00 87.94 95 SER A O 1
ATOM 753 N N . ILE A 1 96 ? 13.484 5.814 -3.891 1.00 85.56 96 ILE A N 1
ATOM 754 C CA . ILE A 1 96 ? 13.891 5.098 -5.099 1.00 85.56 96 ILE A CA 1
ATOM 755 C C . ILE A 1 96 ? 14.537 6.109 -6.037 1.00 85.56 96 ILE A C 1
ATOM 757 O O . ILE A 1 96 ? 13.898 6.710 -6.898 1.00 85.56 96 ILE A O 1
ATOM 761 N N . GLU A 1 97 ? 15.838 6.271 -5.865 1.00 69.38 97 GLU A N 1
ATOM 762 C CA . GLU A 1 97 ? 16.674 6.962 -6.826 1.00 69.38 97 GLU A CA 1
ATOM 763 C C . GLU A 1 97 ? 17.029 5.986 -7.948 1.00 69.38 97 GLU A C 1
ATOM 765 O O . GLU A 1 97 ? 17.602 4.910 -7.730 1.00 69.38 97 GLU A O 1
ATOM 770 N N . TYR A 1 98 ? 16.650 6.355 -9.168 1.00 63.59 98 TYR A N 1
ATOM 771 C CA . TYR A 1 98 ? 17.252 5.787 -10.358 1.00 63.59 98 TYR A CA 1
ATOM 772 C C . TYR A 1 98 ? 18.417 6.687 -10.751 1.00 63.59 98 TYR A C 1
ATOM 774 O O . TYR A 1 98 ? 18.213 7.785 -11.273 1.00 63.59 98 TYR A O 1
ATOM 782 N N . ASP A 1 99 ? 19.641 6.226 -10.503 1.00 58.44 99 ASP A N 1
ATOM 783 C CA . ASP A 1 99 ? 20.814 6.879 -11.066 1.00 58.44 99 ASP A CA 1
ATOM 784 C C . ASP A 1 99 ? 20.864 6.599 -12.575 1.00 58.44 99 ASP A C 1
ATOM 786 O O . ASP A 1 99 ? 21.403 5.594 -13.056 1.00 58.44 99 ASP A O 1
ATOM 790 N N . THR A 1 100 ? 20.243 7.510 -13.323 1.00 53.75 100 THR A N 1
ATOM 791 C CA . THR A 1 100 ? 20.217 7.535 -14.788 1.00 53.75 100 THR A CA 1
ATOM 792 C C . THR A 1 100 ? 21.625 7.534 -15.391 1.00 53.75 100 THR A C 1
ATOM 794 O O . THR A 1 100 ? 21.809 7.045 -16.509 1.00 53.75 100 THR A O 1
ATOM 797 N N . LEU A 1 101 ? 22.630 8.031 -14.659 1.00 47.19 101 LEU A N 1
ATOM 798 C CA . LEU A 1 101 ? 23.993 8.224 -15.148 1.00 47.19 101 LEU A CA 1
ATOM 799 C C . LEU A 1 101 ? 24.820 6.932 -15.107 1.00 47.19 101 LEU A C 1
ATOM 801 O O . LEU A 1 101 ? 25.666 6.738 -15.983 1.00 47.19 101 LEU A O 1
ATOM 805 N N . SER A 1 102 ? 24.538 6.031 -14.162 1.00 52.22 102 SER A N 1
ATOM 806 C CA . SER A 1 102 ? 25.288 4.780 -13.979 1.00 52.22 102 SER A CA 1
ATOM 807 C C . SER A 1 102 ? 24.850 3.643 -14.915 1.00 52.22 102 SER A C 1
ATOM 809 O O . SER A 1 102 ? 25.685 2.854 -15.352 1.00 52.22 102 SER A O 1
ATOM 811 N N . LEU A 1 103 ? 23.558 3.552 -15.265 1.00 51.81 103 LEU A N 1
ATOM 812 C CA . LEU A 1 103 ? 23.026 2.484 -16.137 1.00 51.81 103 LEU A CA 1
ATOM 813 C C . LEU A 1 103 ? 22.736 2.923 -17.579 1.00 51.81 103 LEU A C 1
ATOM 815 O O . LEU A 1 103 ? 22.690 2.074 -18.468 1.00 51.81 103 LEU A O 1
ATOM 819 N N . GLY A 1 104 ? 22.551 4.222 -17.836 1.00 49.88 104 GLY A N 1
ATOM 820 C CA . GLY A 1 104 ? 22.200 4.728 -19.168 1.00 49.88 104 GLY A CA 1
ATOM 821 C C . GLY A 1 104 ? 23.350 4.718 -20.181 1.00 49.88 104 GLY A C 1
ATOM 822 O O . GLY A 1 104 ? 23.098 4.692 -21.381 1.00 49.88 104 GLY A O 1
ATOM 823 N N . LYS A 1 105 ? 24.611 4.726 -19.726 1.00 51.94 105 LYS A N 1
ATOM 824 C CA . LYS A 1 105 ? 25.784 4.898 -20.606 1.00 51.94 105 LYS A CA 1
ATOM 825 C C . LYS A 1 105 ? 26.483 3.604 -21.024 1.00 51.94 105 LYS A C 1
ATOM 827 O O . LYS A 1 105 ? 27.344 3.652 -21.895 1.00 51.94 105 LYS A O 1
ATOM 832 N N . ILE A 1 106 ? 26.140 2.455 -20.440 1.00 50.00 106 ILE A N 1
ATOM 833 C CA . ILE A 1 106 ? 26.836 1.189 -20.718 1.00 50.00 106 ILE A CA 1
ATOM 834 C C . ILE A 1 106 ? 25.807 0.063 -20.878 1.00 50.00 106 ILE A C 1
ATOM 836 O O . ILE A 1 106 ? 25.705 -0.841 -20.056 1.00 50.00 106 ILE A O 1
ATOM 840 N N . SER A 1 107 ? 25.021 0.103 -21.956 1.00 53.31 107 SER A N 1
ATOM 841 C CA . SER A 1 107 ? 24.116 -1.000 -22.328 1.00 53.31 107 SER A CA 1
ATOM 842 C C . SER A 1 107 ? 24.828 -2.173 -23.026 1.00 53.31 107 SER A C 1
ATOM 844 O O . SER A 1 107 ? 24.170 -3.103 -23.480 1.00 53.31 107 SER A O 1
ATOM 846 N N . LEU A 1 108 ? 26.165 -2.154 -23.100 1.00 55.09 108 LEU A N 1
ATOM 847 C CA . LEU A 1 108 ? 26.966 -3.124 -23.859 1.00 55.09 108 LEU A CA 1
ATOM 848 C C . LEU A 1 108 ? 27.509 -4.292 -23.019 1.00 55.09 108 LEU A C 1
ATOM 850 O O . LEU A 1 108 ? 28.023 -5.254 -23.581 1.00 55.09 108 LEU A O 1
ATOM 854 N N . LEU A 1 109 ? 27.397 -4.235 -21.687 1.00 66.06 109 LEU A N 1
ATOM 855 C CA . LEU A 1 109 ? 27.804 -5.328 -20.800 1.00 66.06 109 LEU A CA 1
ATOM 856 C C . LEU A 1 109 ? 26.578 -6.142 -20.371 1.00 66.06 109 LEU A C 1
ATOM 858 O O . LEU A 1 109 ? 25.643 -5.609 -19.772 1.00 66.06 109 LEU A O 1
ATOM 862 N N . GLU A 1 110 ? 26.608 -7.450 -20.624 1.00 69.00 110 GLU A N 1
ATOM 863 C CA . GLU A 1 110 ? 25.537 -8.399 -20.278 1.00 69.00 110 GLU A CA 1
ATOM 864 C C . GLU A 1 110 ? 25.163 -8.354 -18.784 1.00 69.00 110 GLU A C 1
ATOM 866 O O . GLU A 1 110 ? 23.988 -8.418 -18.412 1.00 69.00 110 GLU A O 1
ATOM 871 N N . SER A 1 111 ? 26.154 -8.130 -17.916 1.00 71.25 111 SER A N 1
ATOM 872 C CA . SER A 1 111 ? 25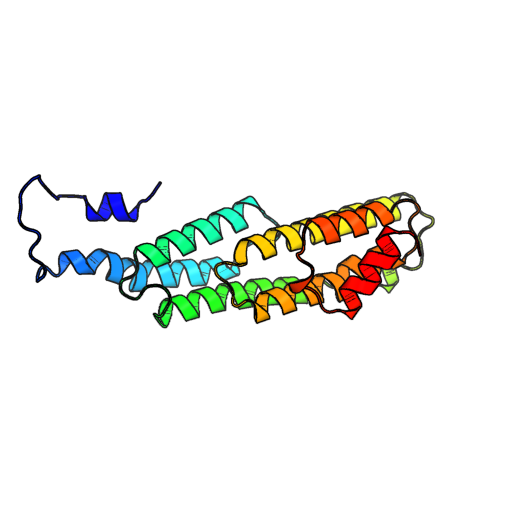.952 -7.955 -16.477 1.00 71.25 111 SER A CA 1
ATOM 873 C C . SER A 1 111 ? 25.043 -6.763 -16.153 1.00 71.25 111 SER A C 1
ATOM 875 O O . SER A 1 111 ? 24.151 -6.882 -15.313 1.00 71.25 111 SER A O 1
ATOM 877 N N . ILE A 1 112 ? 25.193 -5.634 -16.851 1.00 74.94 112 ILE A N 1
ATOM 878 C CA . ILE A 1 112 ? 24.390 -4.419 -16.637 1.00 74.94 112 ILE A CA 1
ATOM 879 C C . ILE A 1 112 ? 22.946 -4.639 -17.100 1.00 74.94 112 ILE A C 1
ATOM 881 O O . ILE A 1 112 ? 22.009 -4.249 -16.397 1.00 74.94 112 ILE A O 1
ATOM 885 N N . ALA A 1 113 ? 22.744 -5.340 -18.219 1.00 76.31 113 ALA A N 1
ATOM 886 C CA . ALA A 1 113 ? 21.412 -5.722 -18.686 1.00 76.31 113 ALA A CA 1
ATOM 887 C C . ALA A 1 113 ? 20.682 -6.622 -17.669 1.00 76.31 113 ALA A C 1
ATOM 889 O O . ALA A 1 113 ? 19.497 -6.409 -17.384 1.00 76.31 113 ALA A O 1
ATOM 890 N N . PHE A 1 114 ? 21.394 -7.574 -17.053 1.00 80.69 114 PHE A N 1
ATOM 891 C CA . PHE A 1 114 ? 20.850 -8.413 -15.983 1.00 80.69 114 PHE A CA 1
ATOM 892 C C . PHE A 1 114 ? 20.436 -7.592 -14.752 1.00 80.69 114 PHE A C 1
ATOM 894 O O . PHE A 1 114 ? 19.308 -7.740 -14.264 1.00 80.69 114 PHE A O 1
ATOM 901 N N . TYR A 1 115 ? 21.301 -6.692 -14.267 1.00 80.56 115 TYR A N 1
ATOM 902 C CA . TYR A 1 115 ? 20.980 -5.818 -13.132 1.00 80.56 115 TYR A CA 1
ATOM 903 C C . TYR A 1 115 ? 19.780 -4.920 -13.427 1.00 80.56 115 TYR A C 1
ATOM 905 O O . TYR A 1 115 ? 18.874 -4.831 -12.596 1.00 80.56 115 TYR A O 1
ATOM 913 N N . ARG A 1 116 ? 19.720 -4.326 -14.625 1.00 82.88 116 ARG A N 1
ATOM 914 C CA . ARG A 1 116 ? 18.583 -3.515 -15.079 1.00 82.88 116 ARG A CA 1
ATOM 915 C C . ARG A 1 116 ? 17.288 -4.316 -15.060 1.00 82.88 116 ARG A C 1
ATOM 917 O O . ARG A 1 116 ? 16.283 -3.852 -14.527 1.00 82.88 116 ARG A O 1
ATOM 924 N N . ASN A 1 117 ? 17.311 -5.534 -15.599 1.00 85.88 117 ASN A N 1
ATOM 925 C CA . ASN A 1 117 ? 16.141 -6.405 -15.625 1.00 85.88 117 ASN A CA 1
ATOM 926 C C . ASN A 1 117 ? 15.678 -6.774 -14.208 1.00 85.88 117 ASN A C 1
ATOM 928 O O . ASN A 1 117 ? 14.496 -6.660 -13.887 1.00 85.88 117 ASN A O 1
ATOM 932 N N . ARG A 1 118 ? 16.608 -7.152 -13.324 1.00 87.56 118 ARG A N 1
ATOM 933 C CA . ARG A 1 118 ? 16.299 -7.452 -11.919 1.00 87.56 118 ARG A CA 1
ATOM 934 C C . ARG A 1 118 ? 15.729 -6.234 -11.189 1.00 87.56 118 ARG A C 1
ATOM 936 O O . ARG A 1 118 ? 14.774 -6.372 -10.424 1.00 87.56 118 ARG A O 1
ATOM 943 N N . TYR A 1 119 ? 16.302 -5.056 -11.420 1.00 88.19 119 TYR A N 1
ATOM 944 C CA . TYR A 1 119 ? 15.853 -3.803 -10.821 1.00 88.19 119 TYR A CA 1
ATOM 945 C C . TYR A 1 119 ? 14.454 -3.414 -11.320 1.00 88.19 119 TYR A C 1
ATOM 947 O O . TYR A 1 119 ? 13.600 -3.063 -10.507 1.00 88.19 119 TYR A O 1
ATOM 955 N N . PHE A 1 120 ? 14.171 -3.592 -12.615 1.00 90.56 120 PHE A N 1
ATOM 956 C CA . PHE A 1 120 ? 12.824 -3.439 -13.167 1.00 90.56 120 PHE A CA 1
ATOM 957 C C . PHE A 1 120 ? 11.820 -4.343 -12.444 1.00 90.56 120 PHE A C 1
ATOM 959 O O . PHE A 1 120 ? 10.860 -3.844 -11.865 1.00 90.56 120 PHE A O 1
ATOM 966 N N . TRP A 1 121 ? 12.057 -5.659 -12.393 1.00 92.81 121 TRP A N 1
ATOM 967 C CA . TRP A 1 121 ? 11.102 -6.598 -11.787 1.00 92.81 121 TRP A CA 1
ATOM 968 C C . TRP A 1 121 ? 10.903 -6.372 -10.288 1.00 92.81 121 TRP A C 1
ATOM 970 O O . TRP A 1 121 ? 9.798 -6.553 -9.772 1.00 92.81 121 TRP A O 1
ATOM 980 N N . ARG A 1 122 ? 11.945 -5.927 -9.578 1.00 92.88 122 ARG A N 1
ATOM 981 C CA . ARG A 1 122 ? 11.835 -5.528 -8.170 1.00 92.88 122 ARG A CA 1
ATOM 982 C C . ARG A 1 122 ? 10.865 -4.354 -7.990 1.00 92.88 122 ARG A C 1
ATOM 984 O O . ARG A 1 122 ? 10.033 -4.407 -7.086 1.00 92.88 122 ARG A O 1
ATOM 991 N N . ASN A 1 123 ? 10.964 -3.322 -8.826 1.00 93.25 123 ASN A N 1
ATOM 992 C CA . ASN A 1 123 ? 10.104 -2.137 -8.744 1.00 93.25 123 ASN A CA 1
ATOM 993 C C . ASN A 1 123 ? 8.711 -2.379 -9.347 1.00 93.25 123 ASN A C 1
ATOM 995 O O . ASN A 1 123 ? 7.720 -1.891 -8.818 1.00 93.25 123 ASN A O 1
ATOM 999 N N . PHE A 1 124 ? 8.596 -3.235 -10.361 1.00 94.81 124 PHE A N 1
ATOM 1000 C CA . PHE A 1 124 ? 7.310 -3.721 -10.861 1.00 94.81 124 PHE A CA 1
ATOM 1001 C C . PHE A 1 124 ? 6.541 -4.491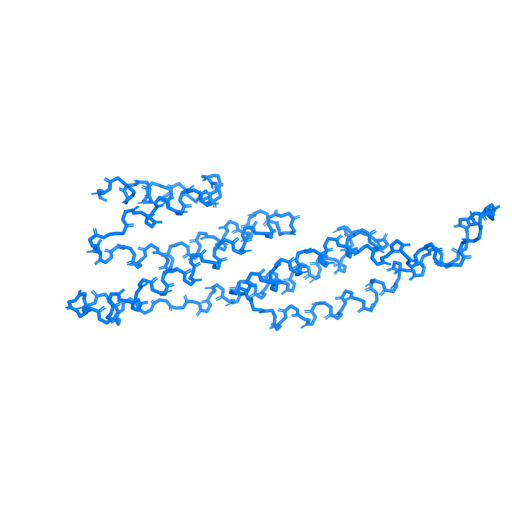 -9.777 1.00 94.81 124 PHE A C 1
ATOM 1003 O O . PHE A 1 124 ? 5.340 -4.311 -9.594 1.00 94.81 124 PHE A O 1
ATOM 1010 N N . LYS A 1 125 ? 7.237 -5.309 -8.978 1.00 95.69 125 LYS A N 1
ATOM 1011 C CA . LYS A 1 125 ? 6.631 -5.968 -7.814 1.00 95.69 125 LYS A CA 1
ATOM 1012 C C . LYS A 1 125 ? 6.158 -4.959 -6.764 1.00 95.69 125 LYS A C 1
ATOM 1014 O O . LYS A 1 125 ? 5.112 -5.174 -6.156 1.00 95.69 125 LYS A O 1
ATOM 1019 N N . LEU A 1 126 ? 6.911 -3.881 -6.536 1.00 95.69 126 LEU A N 1
ATOM 1020 C CA . LEU A 1 126 ? 6.473 -2.798 -5.655 1.00 95.69 126 LEU A CA 1
ATOM 1021 C C . LEU A 1 126 ? 5.184 -2.153 -6.179 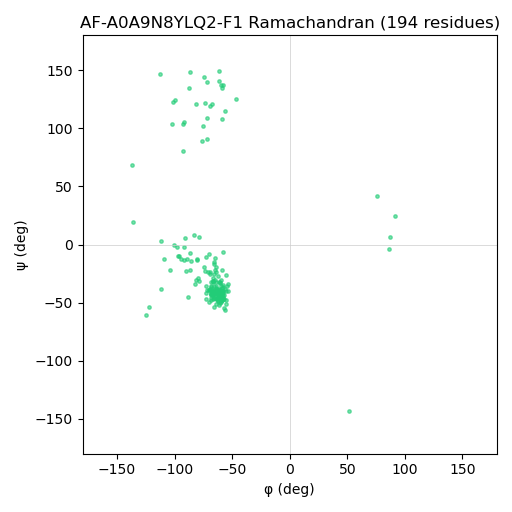1.00 95.69 126 LEU A C 1
ATOM 1023 O O . LEU A 1 126 ? 4.241 -2.012 -5.408 1.00 95.69 126 LEU A O 1
ATOM 1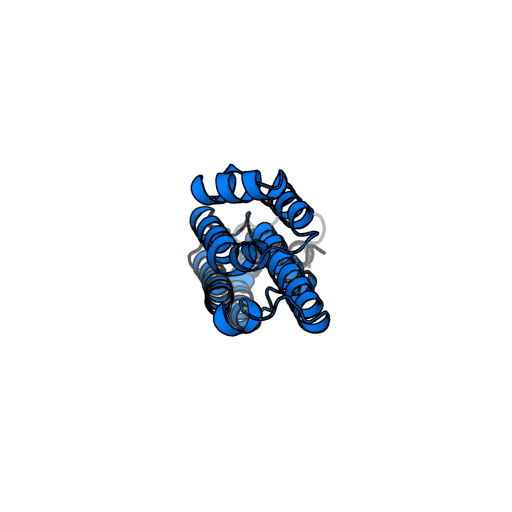027 N N . LEU A 1 127 ? 5.109 -1.855 -7.479 1.00 95.62 127 LEU A N 1
ATOM 1028 C CA . LEU A 1 127 ? 3.903 -1.338 -8.130 1.00 95.62 127 LEU A CA 1
ATOM 1029 C C . LEU A 1 127 ? 2.693 -2.259 -7.898 1.00 95.62 127 LEU A C 1
ATOM 1031 O O . LEU A 1 127 ? 1.640 -1.806 -7.452 1.00 95.62 127 LEU A O 1
ATOM 1035 N N . ALA A 1 128 ? 2.862 -3.568 -8.106 1.00 95.94 128 ALA A N 1
ATOM 1036 C CA . ALA A 1 128 ? 1.809 -4.550 -7.845 1.00 95.94 128 ALA A CA 1
ATOM 1037 C C . ALA A 1 128 ? 1.387 -4.580 -6.367 1.00 95.94 128 ALA A C 1
ATOM 1039 O O . ALA A 1 128 ? 0.205 -4.711 -6.054 1.00 95.94 128 ALA A O 1
ATOM 1040 N N . ASN A 1 129 ? 2.344 -4.441 -5.448 1.00 96.38 129 ASN A N 1
ATOM 1041 C CA . ASN A 1 129 ? 2.059 -4.393 -4.019 1.00 96.38 129 ASN A CA 1
ATOM 1042 C C . ASN A 1 129 ? 1.317 -3.111 -3.611 1.00 96.38 129 ASN A C 1
ATOM 1044 O O . ASN A 1 129 ? 0.452 -3.186 -2.743 1.00 96.38 129 ASN A O 1
ATOM 1048 N N . LEU A 1 130 ? 1.621 -1.959 -4.219 1.00 95.19 130 LEU A N 1
ATOM 1049 C CA . LEU A 1 130 ? 0.904 -0.703 -3.968 1.00 95.19 130 LEU A CA 1
ATOM 1050 C C . LEU A 1 130 ? -0.581 -0.831 -4.335 1.00 95.19 130 LEU A C 1
ATOM 1052 O O . LEU A 1 130 ? -1.442 -0.406 -3.570 1.00 95.19 130 LEU A O 1
ATOM 1056 N N . LEU A 1 131 ? -0.902 -1.511 -5.439 1.00 94.44 131 LEU A N 1
ATOM 1057 C CA . LEU A 1 131 ? -2.290 -1.741 -5.861 1.00 94.44 131 LEU A CA 1
ATOM 1058 C C . LEU A 1 131 ? -3.114 -2.598 -4.886 1.00 94.44 131 LEU A C 1
ATOM 1060 O O . LEU A 1 131 ? -4.344 -2.529 -4.915 1.00 94.44 131 LEU A O 1
ATOM 1064 N N . LEU A 1 132 ? -2.475 -3.374 -4.000 1.00 94.44 132 LEU A N 1
ATOM 1065 C CA . LEU A 1 132 ? -3.181 -4.091 -2.927 1.00 94.44 132 LEU A CA 1
ATOM 1066 C C . LEU A 1 132 ? -3.846 -3.129 -1.934 1.00 94.44 132 LEU A C 1
ATOM 1068 O O . LEU A 1 132 ? -4.813 -3.504 -1.281 1.00 94.44 132 LEU A O 1
ATOM 1072 N N . TRP A 1 133 ? -3.351 -1.894 -1.836 1.00 94.12 133 TRP A N 1
ATOM 1073 C CA . TRP A 1 133 ? -3.821 -0.887 -0.886 1.00 94.12 133 TRP A CA 1
ATOM 1074 C C . TRP A 1 133 ? -4.947 -0.001 -1.433 1.00 94.12 133 TRP A C 1
ATOM 1076 O O . TRP A 1 133 ? -5.380 0.925 -0.751 1.00 94.12 133 TRP A O 1
ATOM 1086 N N . ARG A 1 134 ? -5.467 -0.289 -2.633 1.00 92.00 134 ARG A N 1
ATOM 1087 C CA . ARG A 1 134 ? -6.510 0.513 -3.303 1.00 92.00 134 ARG A CA 1
ATOM 1088 C C . ARG A 1 134 ? -7.818 0.675 -2.525 1.00 92.00 134 ARG A C 1
ATOM 1090 O O . ARG A 1 134 ? -8.580 1.583 -2.818 1.00 92.00 134 ARG A O 1
ATOM 1097 N N . THR A 1 135 ? -8.104 -0.225 -1.588 1.00 90.06 135 THR A N 1
ATOM 1098 C CA . THR A 1 135 ? -9.316 -0.197 -0.751 1.00 90.06 135 THR A CA 1
ATOM 1099 C C . THR A 1 135 ? -9.120 0.562 0.564 1.00 90.06 135 THR A C 1
ATOM 1101 O O . THR A 1 135 ? -10.103 0.841 1.257 1.00 90.06 135 THR A O 1
ATOM 1104 N N . LEU A 1 136 ? -7.865 0.858 0.920 1.00 90.94 136 LEU A N 1
ATOM 1105 C CA . LEU A 1 136 ? -7.466 1.461 2.193 1.00 90.94 136 LEU A CA 1
ATOM 1106 C C . LEU A 1 136 ? -6.930 2.883 2.026 1.00 90.94 136 LEU A C 1
ATOM 1108 O O . LEU A 1 136 ? -7.187 3.728 2.878 1.00 90.94 136 LEU A O 1
ATOM 1112 N N . LEU A 1 137 ? -6.178 3.139 0.955 1.00 90.81 137 LEU A N 1
ATOM 1113 C CA . LEU A 1 137 ? -5.618 4.453 0.662 1.00 90.81 137 LEU A CA 1
ATOM 1114 C C . LEU A 1 137 ? -6.606 5.319 -0.121 1.00 90.81 137 LEU A C 1
ATOM 1116 O O . LEU A 1 137 ? -7.336 4.791 -0.965 1.00 90.81 137 LEU A O 1
ATOM 1120 N N . PRO A 1 138 ? -6.568 6.648 0.077 1.00 89.44 138 PRO A N 1
ATOM 1121 C CA . PRO A 1 138 ? -7.247 7.566 -0.819 1.00 89.44 138 PRO A CA 1
ATOM 1122 C C . PRO A 1 138 ? -6.738 7.394 -2.263 1.00 89.44 138 PRO A C 1
ATOM 1124 O O . PRO A 1 138 ? -5.525 7.233 -2.474 1.00 89.44 138 PRO A O 1
ATOM 1127 N N . PRO A 1 139 ? -7.634 7.391 -3.267 1.00 90.81 139 PRO A N 1
ATOM 1128 C CA . PRO A 1 139 ? -7.269 7.109 -4.653 1.00 90.81 139 PRO A CA 1
ATOM 1129 C C . PRO A 1 139 ? -6.237 8.103 -5.197 1.00 90.81 139 PRO A C 1
ATOM 1131 O O . PRO A 1 139 ? -5.339 7.703 -5.935 1.00 90.81 139 PRO A O 1
ATOM 1134 N N . GLU A 1 140 ? -6.306 9.372 -4.802 1.00 91.06 140 GLU A N 1
ATOM 1135 C CA . GLU A 1 140 ? -5.362 10.422 -5.186 1.00 91.06 140 GLU A CA 1
ATOM 1136 C C . GLU A 1 140 ? -3.932 10.145 -4.699 1.00 91.06 140 GLU A C 1
ATOM 1138 O O . GLU A 1 140 ? -2.981 10.276 -5.475 1.00 91.06 140 GLU A O 1
ATOM 1143 N N . ASN A 1 141 ? -3.765 9.670 -3.461 1.00 91.38 141 ASN A N 1
ATOM 1144 C CA . ASN A 1 141 ? -2.455 9.317 -2.916 1.00 91.38 141 ASN A CA 1
ATOM 1145 C C . ASN A 1 141 ? -1.859 8.129 -3.669 1.00 91.38 141 ASN A C 1
ATOM 1147 O O . ASN A 1 141 ? -0.693 8.157 -4.061 1.00 91.38 141 ASN A O 1
ATOM 1151 N N . LEU A 1 142 ? -2.660 7.088 -3.898 1.00 92.62 142 LEU A N 1
ATOM 1152 C CA . LEU A 1 142 ? -2.178 5.891 -4.574 1.00 92.62 142 LEU A CA 1
ATOM 1153 C C . LEU A 1 142 ? -1.869 6.156 -6.059 1.00 92.62 142 LEU A C 1
ATOM 1155 O O . LEU A 1 142 ? -0.845 5.678 -6.542 1.00 92.62 142 LEU A O 1
ATOM 1159 N N . ARG A 1 143 ? -2.670 6.975 -6.756 1.00 93.12 143 ARG A N 1
ATOM 1160 C CA . ARG A 1 143 ? -2.362 7.450 -8.120 1.00 93.12 143 ARG A CA 1
ATOM 1161 C C . ARG A 1 143 ? -1.038 8.208 -8.169 1.00 93.12 143 ARG A C 1
ATOM 1163 O O . ARG A 1 143 ? -0.188 7.878 -8.986 1.00 93.12 143 ARG A O 1
ATOM 1170 N N . SER A 1 144 ? -0.820 9.143 -7.244 1.00 92.69 144 SER A N 1
ATOM 1171 C CA . SER A 1 144 ? 0.437 9.898 -7.158 1.00 92.69 144 SER A CA 1
ATOM 1172 C C . SER A 1 144 ? 1.654 8.985 -6.957 1.00 92.69 144 SER A C 1
ATOM 1174 O O . SER A 1 144 ? 2.670 9.149 -7.630 1.00 92.69 144 SER A O 1
ATOM 1176 N N . LEU A 1 145 ? 1.551 7.972 -6.089 1.00 93.31 145 LEU A N 1
ATOM 1177 C CA . LEU A 1 145 ? 2.631 7.000 -5.875 1.00 93.31 145 LEU A CA 1
ATOM 1178 C C . LEU A 1 145 ? 2.906 6.138 -7.113 1.00 93.31 145 LEU A C 1
ATOM 1180 O O . LEU A 1 145 ? 4.066 5.862 -7.423 1.00 93.31 145 LEU A O 1
ATOM 1184 N N . ILE A 1 146 ? 1.851 5.709 -7.811 1.00 94.00 146 ILE A N 1
ATOM 1185 C CA . ILE A 1 146 ? 1.955 4.932 -9.051 1.00 94.00 146 ILE A CA 1
ATOM 1186 C C . ILE A 1 146 ? 2.632 5.765 -10.138 1.00 94.00 146 ILE A C 1
ATOM 1188 O O . ILE A 1 146 ? 3.620 5.308 -10.713 1.00 94.00 146 ILE A O 1
ATOM 1192 N N . ASP A 1 147 ? 2.156 6.988 -10.371 1.00 92.12 147 ASP A N 1
ATOM 1193 C CA . ASP A 1 147 ? 2.713 7.898 -11.371 1.00 92.12 147 ASP A CA 1
ATOM 1194 C C . ASP A 1 147 ? 4.193 8.190 -11.087 1.00 92.12 147 ASP A C 1
ATOM 1196 O O . ASP A 1 147 ? 5.025 8.085 -11.988 1.00 92.12 147 ASP A O 1
ATOM 1200 N N . GLN A 1 148 ? 4.557 8.465 -9.829 1.00 91.25 148 GLN A N 1
ATOM 1201 C CA . GLN A 1 148 ? 5.952 8.696 -9.436 1.00 91.25 148 GLN A CA 1
ATOM 1202 C C . GLN A 1 148 ? 6.841 7.474 -9.685 1.00 91.25 148 GLN A C 1
ATOM 1204 O O . GLN A 1 148 ? 7.945 7.617 -10.212 1.00 91.25 148 GLN A O 1
ATOM 1209 N N . LEU A 1 149 ? 6.382 6.272 -9.326 1.00 92.44 149 LEU A N 1
ATOM 1210 C CA . LEU A 1 149 ? 7.152 5.044 -9.527 1.00 92.44 149 LEU A CA 1
ATOM 1211 C C . LEU A 1 149 ? 7.312 4.711 -11.018 1.00 92.44 149 LEU A C 1
ATOM 1213 O O . LEU A 1 149 ? 8.375 4.249 -11.447 1.00 92.44 149 LEU A O 1
ATOM 1217 N N . LEU A 1 150 ? 6.271 4.953 -11.816 1.00 92.12 150 LEU A N 1
ATOM 1218 C CA . LEU A 1 150 ? 6.311 4.770 -13.262 1.00 92.12 150 LEU A CA 1
ATOM 1219 C C . LEU A 1 150 ? 7.279 5.758 -13.913 1.00 92.12 150 LEU A C 1
ATOM 1221 O O . LEU A 1 150 ? 8.193 5.330 -14.618 1.00 92.12 150 LEU A O 1
ATOM 1225 N N . ASP A 1 151 ? 7.115 7.051 -13.651 1.00 90.12 151 ASP A N 1
ATOM 1226 C CA . ASP A 1 151 ? 7.861 8.111 -14.330 1.00 90.12 151 ASP A CA 1
ATOM 1227 C C . ASP A 1 151 ? 9.329 8.189 -13.894 1.00 90.12 151 ASP A C 1
ATOM 1229 O O . ASP A 1 151 ? 10.220 8.309 -14.734 1.00 90.12 151 ASP A O 1
ATOM 1233 N N . ARG A 1 152 ? 9.612 8.057 -12.590 1.00 86.75 152 ARG A N 1
ATOM 1234 C CA . ARG A 1 152 ? 10.974 8.234 -12.050 1.00 86.75 152 ARG A CA 1
ATOM 1235 C C . ARG A 1 152 ? 11.826 6.972 -12.088 1.00 86.75 152 ARG A C 1
ATOM 1237 O O . ARG A 1 152 ? 13.048 7.070 -12.037 1.00 86.75 152 ARG A O 1
ATOM 1244 N N . CYS A 1 153 ? 11.208 5.791 -12.155 1.00 87.81 153 CYS A N 1
ATOM 1245 C CA . CYS A 1 153 ? 11.927 4.524 -12.031 1.00 87.81 153 CYS A CA 1
ATOM 1246 C C . CYS A 1 153 ? 11.681 3.586 -13.215 1.00 87.81 153 CYS A C 1
ATOM 1248 O O . CYS A 1 153 ? 12.623 3.242 -13.926 1.00 87.81 153 CYS A O 1
ATOM 1250 N N . LEU A 1 154 ? 10.435 3.170 -13.461 1.00 89.81 154 LEU A N 1
ATOM 1251 C CA . LEU A 1 154 ? 10.162 2.099 -14.427 1.00 89.81 154 LEU A CA 1
ATOM 1252 C C . LEU A 1 154 ? 10.357 2.538 -15.881 1.00 89.81 154 LEU A C 1
ATOM 1254 O O . LEU A 1 154 ? 11.026 1.841 -16.639 1.00 89.81 154 LEU A O 1
ATOM 1258 N N . LEU A 1 155 ? 9.826 3.692 -16.280 1.00 88.88 155 LEU A N 1
ATOM 1259 C CA . LEU A 1 155 ? 9.942 4.184 -17.654 1.00 88.88 155 LEU A CA 1
ATOM 1260 C C . LEU A 1 155 ? 11.379 4.544 -18.065 1.00 88.88 155 LEU A C 1
ATOM 1262 O O . LEU A 1 155 ? 11.773 4.178 -19.178 1.00 88.88 155 LEU A O 1
ATOM 1266 N N . PRO A 1 156 ? 12.195 5.196 -17.214 1.00 85.31 156 PRO A N 1
ATOM 1267 C CA . PRO A 1 156 ? 13.604 5.433 -17.512 1.00 85.31 156 PRO A CA 1
ATOM 1268 C C . PRO A 1 156 ? 14.394 4.145 -17.768 1.00 85.31 156 PRO A C 1
ATOM 1270 O O . PRO A 1 156 ? 15.240 4.126 -18.658 1.00 85.31 156 PRO A O 1
ATOM 1273 N N . LEU A 1 157 ? 14.092 3.050 -17.057 1.00 82.25 157 LEU A N 1
ATOM 1274 C CA . LEU A 1 157 ? 14.747 1.753 -17.280 1.00 82.25 157 LEU A CA 1
ATOM 1275 C C . LEU A 1 157 ? 1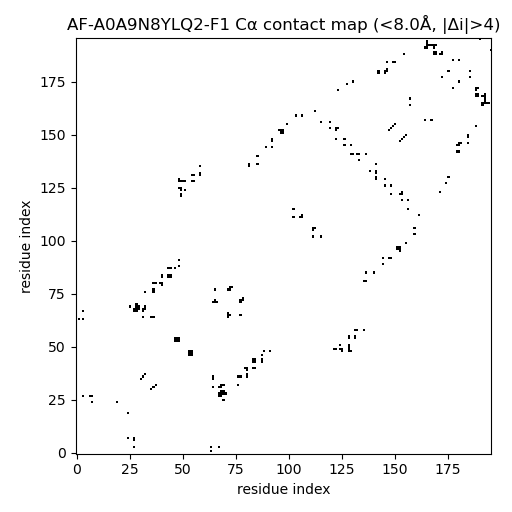4.460 1.192 -18.675 1.00 82.25 157 LEU A C 1
ATOM 1277 O O . LEU A 1 157 ? 15.353 0.620 -19.299 1.00 82.25 157 LEU A O 1
ATOM 1281 N N . LEU A 1 158 ? 13.226 1.353 -19.154 1.00 83.88 158 LEU A N 1
ATOM 1282 C CA . LEU A 1 158 ? 12.777 0.824 -20.444 1.00 83.88 158 LEU A CA 1
ATOM 1283 C C . LEU A 1 158 ? 13.216 1.702 -21.624 1.00 83.88 158 LEU A C 1
ATOM 1285 O O . LEU A 1 158 ? 13.491 1.194 -22.706 1.00 83.88 158 LEU A O 1
ATOM 1289 N N . SER A 1 159 ? 13.379 3.008 -21.398 1.00 75.06 159 SER A N 1
ATOM 1290 C CA . SER A 1 159 ? 13.779 3.972 -22.436 1.00 75.06 159 SER A CA 1
ATOM 1291 C C . SER A 1 159 ? 15.241 3.806 -22.893 1.00 75.06 159 SER A C 1
ATOM 1293 O O . SER A 1 159 ? 15.663 4.433 -23.856 1.00 75.06 159 SER A O 1
ATOM 1295 N N . THR A 1 160 ? 16.028 2.953 -22.223 1.00 67.75 160 THR A N 1
ATOM 1296 C CA . THR A 1 160 ? 17.437 2.667 -22.567 1.00 67.75 160 THR A CA 1
ATOM 1297 C C . THR A 1 160 ? 17.618 1.620 -23.680 1.00 67.75 160 THR A C 1
ATOM 1299 O O . THR A 1 160 ? 18.746 1.209 -23.949 1.00 67.75 160 THR A O 1
ATOM 1302 N N . GLY A 1 161 ? 16.534 1.188 -24.341 1.00 57.72 161 GLY A N 1
ATOM 1303 C CA . GLY A 1 161 ? 16.595 0.472 -25.622 1.00 57.72 161 GLY A CA 1
ATOM 1304 C C . GLY A 1 161 ? 17.030 -0.996 -25.545 1.00 57.72 161 GLY A C 1
ATOM 1305 O O . GLY A 1 161 ? 17.822 -1.448 -26.368 1.00 57.72 161 GLY A O 1
ATOM 1306 N N . GLY A 1 162 ? 16.552 -1.769 -24.562 1.00 62.06 162 GLY A N 1
ATOM 1307 C CA . GLY A 1 162 ? 16.744 -3.221 -24.582 1.00 62.06 162 GLY A CA 1
ATOM 1308 C C . GLY A 1 162 ? 15.888 -3.916 -25.635 1.00 62.06 162 GLY A C 1
ATOM 1309 O O . GLY A 1 162 ? 14.700 -3.638 -25.748 1.00 62.06 162 GLY A O 1
ATOM 1310 N N . VAL A 1 163 ? 16.462 -4.918 -26.305 1.00 56.94 163 VAL A N 1
ATOM 1311 C CA . VAL A 1 163 ? 15.839 -5.740 -27.369 1.00 56.94 163 VAL A CA 1
ATOM 1312 C C . VAL A 1 163 ? 14.540 -6.469 -26.929 1.00 56.94 163 VAL A C 1
ATOM 1314 O O . VAL A 1 163 ? 13.849 -7.051 -27.753 1.00 56.94 163 VAL A O 1
ATOM 1317 N N . SER A 1 164 ? 14.153 -6.417 -25.646 1.00 65.75 164 SER A N 1
ATOM 1318 C CA . SER A 1 164 ? 13.011 -7.152 -25.069 1.00 65.75 164 SER A CA 1
ATOM 1319 C C . SER A 1 164 ? 12.133 -6.314 -24.119 1.00 65.75 164 SER A C 1
ATOM 1321 O O . SER A 1 164 ? 11.405 -6.868 -23.290 1.00 65.75 164 SER A O 1
ATOM 1323 N N . ASP A 1 165 ? 12.196 -4.982 -24.177 1.00 82.00 165 ASP A N 1
ATOM 1324 C CA . ASP A 1 165 ? 11.489 -4.135 -23.204 1.00 82.00 165 ASP A CA 1
ATOM 1325 C C . ASP A 1 165 ? 9.977 -3.953 -23.518 1.00 82.00 165 ASP A C 1
ATOM 1327 O O . ASP A 1 165 ? 9.206 -3.617 -22.618 1.00 82.00 165 ASP A O 1
ATOM 1331 N N . ASN A 1 166 ? 9.503 -4.307 -24.724 1.00 86.25 166 ASN A N 1
ATOM 1332 C CA . ASN A 1 166 ? 8.083 -4.218 -25.129 1.00 86.25 166 ASN A CA 1
ATOM 1333 C C . ASN A 1 166 ? 7.137 -5.039 -24.230 1.00 86.25 166 ASN A C 1
ATOM 1335 O O . ASN A 1 166 ? 6.064 -4.570 -23.847 1.00 86.25 166 ASN A O 1
ATOM 1339 N N . ASP A 1 167 ? 7.536 -6.252 -23.833 1.00 89.06 167 ASP A N 1
ATOM 1340 C CA . ASP A 1 167 ? 6.718 -7.099 -22.951 1.00 89.06 167 ASP A CA 1
ATOM 1341 C C . ASP A 1 167 ? 6.577 -6.511 -21.545 1.00 89.06 167 ASP A C 1
ATOM 1343 O O . ASP A 1 167 ? 5.556 -6.693 -20.883 1.00 89.06 167 ASP A O 1
ATOM 1347 N N . LYS A 1 168 ? 7.575 -5.749 -21.091 1.00 91.69 168 LYS A N 1
ATOM 1348 C CA . LYS A 1 168 ? 7.528 -5.064 -19.796 1.00 91.69 168 LYS A CA 1
ATOM 1349 C C . LYS A 1 168 ? 6.525 -3.916 -19.808 1.00 91.69 168 LYS A C 1
ATOM 1351 O O . LYS A 1 168 ? 5.793 -3.762 -18.832 1.00 91.69 168 LYS A O 1
ATOM 1356 N N . TYR A 1 169 ? 6.431 -3.168 -20.909 1.00 92.19 169 TYR A N 1
ATOM 1357 C CA . TYR A 1 169 ? 5.366 -2.179 -21.098 1.00 92.19 169 TYR A CA 1
ATOM 1358 C C . TYR A 1 169 ? 3.978 -2.833 -21.058 1.00 92.19 169 TYR A C 1
ATOM 1360 O O . TYR A 1 169 ? 3.102 -2.358 -20.334 1.00 92.19 169 TYR A O 1
ATOM 1368 N N . ARG A 1 170 ? 3.788 -3.971 -21.743 1.00 91.69 170 ARG A N 1
ATOM 1369 C CA . ARG A 1 170 ? 2.519 -4.730 -21.699 1.00 91.69 170 ARG A CA 1
ATOM 1370 C C . ARG A 1 170 ? 2.164 -5.176 -20.284 1.00 91.69 170 ARG A C 1
ATOM 1372 O O . ARG A 1 170 ? 1.032 -4.989 -19.855 1.00 91.69 170 ARG A O 1
ATOM 1379 N N . LYS A 1 171 ? 3.137 -5.685 -19.525 1.00 94.31 171 LYS A N 1
ATOM 1380 C CA . LYS A 1 171 ? 2.931 -6.088 -18.124 1.00 94.31 171 LYS A CA 1
ATOM 1381 C C . LYS A 1 171 ? 2.498 -4.930 -17.227 1.00 94.31 171 LYS A C 1
ATOM 1383 O O . LYS A 1 171 ? 1.738 -5.157 -16.291 1.00 94.31 171 LYS A O 1
ATOM 1388 N N . ILE A 1 172 ? 2.952 -3.706 -17.500 1.00 94.31 172 ILE A N 1
ATOM 1389 C CA . ILE A 1 172 ? 2.486 -2.510 -16.783 1.00 94.31 172 ILE A CA 1
ATOM 1390 C C . ILE A 1 172 ? 1.018 -2.215 -17.122 1.00 94.31 172 ILE A C 1
ATOM 1392 O O . ILE A 1 172 ? 0.233 -2.009 -16.199 1.00 94.31 172 ILE A O 1
ATOM 1396 N N . LEU A 1 173 ? 0.637 -2.265 -18.404 1.00 93.12 173 LEU A N 1
ATOM 1397 C CA . LEU A 1 173 ? -0.752 -2.048 -18.846 1.00 93.12 173 LEU A CA 1
ATOM 1398 C C . LEU A 1 173 ? -1.724 -3.110 -18.317 1.00 93.12 173 LEU A C 1
ATOM 1400 O O . LEU A 1 173 ? -2.861 -2.791 -17.993 1.00 93.12 173 LEU A O 1
ATOM 1404 N N . GLU A 1 174 ? -1.285 -4.366 -18.213 1.00 94.25 174 GLU A N 1
ATOM 1405 C CA . GLU A 1 174 ? -2.083 -5.453 -17.625 1.00 94.25 174 GLU A CA 1
ATOM 1406 C C . GLU A 1 174 ? -2.319 -5.258 -16.120 1.00 94.25 174 GLU A C 1
ATOM 1408 O O . GLU A 1 174 ? -3.332 -5.704 -15.582 1.00 94.25 174 GLU A O 1
ATOM 1413 N N . LEU A 1 175 ? -1.365 -4.634 -15.424 1.00 94.06 175 LEU A N 1
ATOM 1414 C CA . LEU A 1 175 ? -1.378 -4.509 -13.971 1.00 94.06 175 LEU A CA 1
ATOM 1415 C C . LEU A 1 175 ? -2.131 -3.261 -13.491 1.00 94.06 175 LEU A C 1
ATOM 1417 O O . LEU A 1 175 ? -2.886 -3.341 -12.521 1.00 94.06 175 LEU A O 1
ATOM 1421 N N . VAL A 1 176 ? -1.880 -2.108 -14.116 1.00 91.12 176 VAL A N 1
ATOM 1422 C CA . VAL A 1 176 ? -2.403 -0.809 -13.673 1.00 91.12 176 VAL A CA 1
ATOM 1423 C C . VAL A 1 176 ? -3.604 -0.421 -14.535 1.00 91.12 176 VAL A C 1
ATOM 1425 O O . VAL A 1 176 ? -3.451 -0.290 -15.749 1.00 91.12 176 VAL A O 1
ATOM 1428 N N . PRO A 1 177 ? -4.792 -0.178 -13.949 1.00 87.88 177 PRO A N 1
ATOM 1429 C CA . PRO A 1 177 ? -5.927 0.310 -14.722 1.00 87.88 177 PRO A CA 1
ATOM 1430 C C . PRO A 1 177 ? -5.615 1.677 -15.344 1.00 87.88 177 PRO A C 1
ATOM 1432 O O . PRO A 1 177 ? -5.028 2.535 -14.686 1.00 87.88 177 PRO A O 1
ATOM 1435 N N . GLY A 1 178 ? -6.056 1.910 -16.584 1.00 84.38 178 GLY A N 1
ATOM 1436 C CA . GLY A 1 178 ? -5.785 3.158 -17.314 1.00 84.38 178 GLY A CA 1
ATOM 1437 C C . GLY A 1 178 ? -6.181 4.430 -16.555 1.00 84.38 178 GLY A C 1
ATOM 1438 O O . GLY A 1 178 ? -5.472 5.426 -16.604 1.00 84.38 178 GLY A O 1
ATOM 1439 N N . GLU A 1 179 ? -7.261 4.366 -15.774 1.00 86.00 179 GLU A N 1
ATOM 1440 C CA . GLU A 1 179 ? -7.785 5.472 -14.956 1.00 86.00 179 GLU A CA 1
ATOM 1441 C C . GLU A 1 179 ? -6.859 5.903 -13.807 1.00 86.00 179 GLU A C 1
ATOM 1443 O O . GLU A 1 179 ? -7.079 6.939 -13.178 1.00 86.00 179 GLU A O 1
ATOM 1448 N N . TRP A 1 180 ? -5.867 5.077 -13.478 1.00 85.81 180 TRP A N 1
ATOM 1449 C CA . TRP A 1 180 ? -4.934 5.305 -12.378 1.00 85.81 180 TRP A CA 1
ATOM 1450 C C . TRP A 1 180 ? -3.614 5.919 -12.838 1.00 85.81 180 TRP A C 1
ATOM 1452 O O . TRP A 1 180 ? -2.760 6.183 -11.997 1.00 85.81 180 TRP A O 1
ATOM 1462 N N . MET A 1 181 ? -3.458 6.133 -14.146 1.00 87.31 181 MET A N 1
ATOM 1463 C CA . MET A 1 181 ? -2.285 6.745 -14.755 1.00 87.31 181 MET A CA 1
ATOM 1464 C C . MET A 1 181 ? -2.652 8.100 -15.349 1.00 87.31 181 MET A C 1
ATOM 1466 O O . MET A 1 181 ? -3.746 8.286 -15.888 1.00 87.31 181 MET A O 1
ATOM 1470 N N . SER A 1 182 ? -1.712 9.042 -15.319 1.00 89.38 182 SER A N 1
ATOM 1471 C CA . SER A 1 182 ? -1.844 10.249 -16.139 1.00 89.38 182 SER A CA 1
ATOM 1472 C C . SER A 1 182 ? -1.885 9.905 -17.638 1.00 89.38 182 SER A C 1
ATOM 1474 O O . SER A 1 182 ? -1.258 8.944 -18.095 1.00 89.38 182 SER A O 1
ATOM 1476 N N . GLN A 1 183 ? -2.592 10.720 -18.428 1.00 88.81 183 GLN A N 1
ATOM 1477 C CA . GLN A 1 183 ? -2.721 10.510 -19.877 1.00 88.81 183 GLN A CA 1
ATOM 1478 C C . GLN A 1 183 ? -1.351 10.429 -20.573 1.00 88.81 183 GLN A C 1
ATOM 1480 O O . GLN A 1 183 ? -1.132 9.562 -21.415 1.00 88.81 183 GLN A O 1
ATOM 1485 N N . TYR A 1 184 ? -0.404 11.277 -20.163 1.00 90.81 184 TYR A N 1
ATOM 1486 C CA . TYR A 1 184 ? 0.970 11.262 -20.668 1.00 90.81 184 TYR A CA 1
ATOM 1487 C C . TYR A 1 184 ? 1.665 9.906 -20.454 1.00 90.81 184 TYR A C 1
ATOM 1489 O O . TYR A 1 184 ? 2.281 9.370 -21.379 1.00 90.81 184 TYR A O 1
ATOM 1497 N N . LEU A 1 185 ? 1.554 9.325 -19.253 1.00 90.19 185 LEU A N 1
ATOM 1498 C CA . LEU A 1 185 ? 2.176 8.034 -18.948 1.00 90.19 185 LEU A CA 1
ATOM 1499 C C . LEU A 1 185 ? 1.512 6.900 -19.722 1.00 90.19 185 LEU A C 1
ATOM 1501 O O . LEU A 1 185 ? 2.216 6.054 -20.275 1.00 90.19 185 LEU A O 1
ATOM 1505 N N . LEU A 1 186 ? 0.181 6.908 -19.810 1.00 90.94 186 LEU A N 1
ATOM 1506 C CA . LEU A 1 186 ? -0.572 5.908 -20.561 1.00 90.94 186 LEU A CA 1
ATOM 1507 C C . LEU A 1 186 ? -0.151 5.886 -22.036 1.00 90.94 186 LEU A C 1
ATOM 1509 O O . LEU A 1 186 ? 0.150 4.819 -22.571 1.00 90.94 186 LEU A O 1
ATOM 1513 N N . GLU A 1 187 ? -0.062 7.052 -22.679 1.00 89.69 187 GLU A N 1
ATOM 1514 C CA . GLU A 1 187 ? 0.383 7.162 -24.072 1.00 89.69 187 GLU A CA 1
ATOM 1515 C C . GLU A 1 187 ? 1.822 6.666 -24.257 1.00 89.69 187 GLU A C 1
ATOM 1517 O O . GLU A 1 187 ? 2.107 5.916 -25.193 1.00 89.69 187 GLU A O 1
ATOM 1522 N N . LYS A 1 188 ? 2.734 7.037 -23.350 1.00 88.56 188 LYS A N 1
ATOM 1523 C CA . LYS A 1 188 ? 4.141 6.615 -23.402 1.00 88.56 188 LYS A CA 1
ATOM 1524 C C . LYS A 1 188 ? 4.297 5.101 -23.236 1.00 88.56 188 LYS A C 1
ATOM 1526 O O . LYS A 1 188 ? 5.070 4.484 -23.966 1.00 88.56 188 LYS A O 1
ATOM 1531 N N . ILE A 1 189 ? 3.550 4.495 -22.313 1.00 89.38 189 ILE A N 1
ATOM 1532 C CA . ILE A 1 189 ? 3.555 3.043 -22.091 1.00 89.38 189 ILE A CA 1
ATOM 1533 C C . ILE A 1 189 ? 2.936 2.315 -23.290 1.00 89.38 189 ILE A C 1
ATOM 1535 O O . ILE A 1 189 ? 3.480 1.306 -23.738 1.00 89.38 189 ILE A O 1
ATOM 1539 N N . ALA A 1 190 ? 1.832 2.831 -23.838 1.00 88.44 190 ALA A N 1
ATOM 1540 C CA . ALA A 1 190 ? 1.167 2.245 -24.998 1.00 88.44 190 ALA A CA 1
ATOM 1541 C C . ALA A 1 190 ? 2.068 2.249 -26.243 1.00 88.44 190 ALA A C 1
ATOM 1543 O O . ALA A 1 190 ? 2.171 1.226 -26.916 1.00 88.44 190 ALA A O 1
ATOM 1544 N N . ARG A 1 191 ? 2.780 3.352 -26.516 1.00 86.69 191 ARG A N 1
ATOM 1545 C CA . ARG A 1 191 ? 3.757 3.426 -27.620 1.00 86.69 191 ARG A CA 1
ATOM 1546 C C . ARG A 1 191 ? 4.886 2.406 -27.444 1.00 86.69 191 ARG A C 1
ATOM 1548 O O . ARG A 1 191 ? 5.130 1.610 -28.351 1.00 86.69 191 ARG A O 1
ATOM 1555 N N . GLY A 1 192 ? 5.466 2.337 -26.242 1.00 83.88 192 GLY A N 1
ATOM 1556 C CA . GLY A 1 192 ? 6.509 1.361 -25.916 1.00 83.88 192 GLY A CA 1
ATOM 1557 C C . GLY A 1 192 ? 6.048 -0.100 -26.021 1.00 83.88 192 GLY A C 1
ATOM 1558 O O . GLY A 1 192 ? 6.814 -0.966 -26.429 1.00 83.88 192 GLY A O 1
ATOM 1559 N N . ALA A 1 193 ? 4.779 -0.402 -25.731 1.00 84.31 193 ALA A N 1
ATOM 1560 C CA . ALA A 1 193 ? 4.224 -1.755 -25.872 1.00 84.31 193 ALA A CA 1
ATOM 1561 C C . ALA A 1 193 ? 4.088 -2.224 -27.336 1.00 84.31 193 ALA A C 1
ATOM 1563 O O . ALA A 1 193 ? 4.071 -3.435 -27.602 1.00 84.31 193 ALA A O 1
ATOM 1564 N N . VAL A 1 194 ? 3.973 -1.279 -28.274 1.00 84.12 194 VAL A N 1
ATOM 1565 C CA . VAL A 1 194 ? 3.867 -1.536 -29.722 1.00 84.12 194 VAL A CA 1
ATOM 1566 C C . VAL A 1 194 ? 5.240 -1.464 -30.413 1.00 84.12 194 VAL A C 1
ATOM 1568 O O . VAL A 1 194 ? 5.389 -1.977 -31.519 1.00 84.12 194 VAL A O 1
ATOM 1571 N N . GLY A 1 195 ? 6.265 -0.943 -29.730 1.00 74.31 195 GLY A N 1
ATOM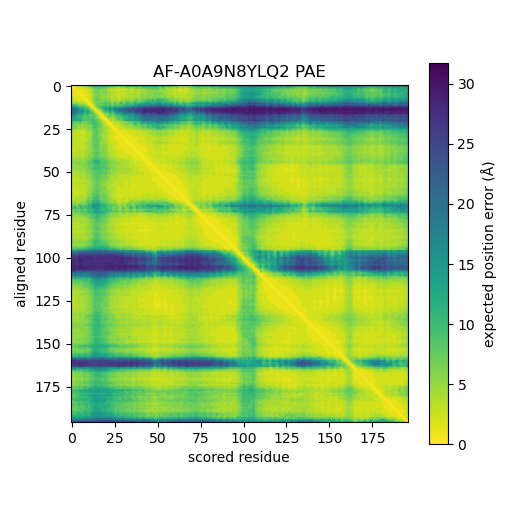 1572 C CA . GLY A 1 195 ? 7.646 -0.882 -30.220 1.00 74.31 195 GLY A CA 1
ATOM 1573 C C . GLY A 1 195 ? 7.995 0.407 -30.970 1.00 74.31 195 GLY A C 1
ATOM 1574 O O . GLY A 1 195 ? 8.891 0.376 -31.811 1.00 74.31 195 GLY A O 1
ATOM 1575 N N . PHE A 1 196 ? 7.277 1.499 -30.686 1.00 56.03 196 PHE A N 1
ATOM 1576 C CA . PHE A 1 196 ? 7.554 2.846 -31.199 1.00 56.03 196 PHE A CA 1
ATOM 1577 C C . PHE A 1 196 ? 8.384 3.683 -30.225 1.00 56.03 196 PHE A C 1
ATOM 1579 O O . PHE A 1 196 ? 8.169 3.545 -28.997 1.00 56.03 196 PHE A O 1
#

Sequence (196 aa):
MKWYQILSDYGVTEMQQIDNDDDDIRLLGKLVDKIIIPKLSRMANILNPFSSKQMKASVELIDQVVLSSSGGKDSQRFKDLISSFTDRLTSIVNSIEYDTLSLGKISLLESIAFYRNRYFWRNFKLLANLLLWRTLLPPENLRSLIDQLLDRCLLPLLSTGGVSDNDKYRKILELVPGEWMSQYLLEKIARGAVGF